Protein AF-A0A0D3KM87-F1 (afdb_monomer_lite)

Organism: Emiliania huxleyi (strain CCMP1516) (NCBI:txid280463)

Sequence (365 aa):
MIPLADWARSITLGNAALFRFWFSYLLEPFRSLPVELYDEQALAQRMAKGEAFDLTLPASYPKLYASGLSKLNAYIGSLCHGVPAEPMTKQYLFWLARGTTVVAACCGSFASLLLASLLQFLFLPYSTFVAIAYGLETVFTLYTGHALVFPLLSLAVRAALPPWLNPTLTLDARFLALFLLVDHAFCAVCLGWTPKGTPKPVPTRRVLASMAYGFLNCKTYYLVLLPACFGLELELLPWLLDASLGLSARVSGHLERYWQVHFYHIHRMGHITNVYNDAHKFHHYLHDCTPFDAHIFGGHVLGVSWYNKYAYPLELVMDTAPKELKGVVEWDGYRMEKVEEEGTVTLRFTPCATAEKALNKTPCK

pLDDT: mean 80.92, std 14.49, range [26.61, 96.81]

Secondary structure (DSSP, 8-state):
---HHHHHHHHHHHHHHHHHHHHHTTSSHHHHS-GGGT-HHHHHHHHTT---EEEEEETHHHHHHHHHHHHHHHHHHHSPP-----HHHHHHHHHHHHHHHHHHHHTT-HHHHHHHHHTHHHH-TTHHHHHHHHHHHIIIIIIHHHHHHHHHHHHHHHHHS-GGGS-EEE-SHHHHHHHHHHHHHHHHHHHH-BTTBPPPP--HHHHHHHHHHHIIIIITTHHHHHHHTTTPEEEHHHHHHHHHHTHHHHHHHHHHHHHHHHHHHHHHHHTSHHHIIIIIHHHHHSTT--STTGGGGSS--HHHHHHHHHHHHHHHHTT-S-GGGSSEEEETTEEEEEEEETTEEEEEEEE-TTHHHHTTS----

Radius of gyration: 23.5 Å; chains: 1; bounding box: 65×53×60 Å

Structure (mmCIF, N/CA/C/O backbone):
data_AF-A0A0D3KM87-F1
#
_entry.id   AF-A0A0D3KM87-F1
#
loop_
_atom_site.group_PDB
_atom_site.id
_atom_site.type_symbol
_atom_site.label_atom_id
_atom_site.label_alt_id
_atom_site.label_comp_id
_atom_site.label_asym_id
_atom_site.label_entity_id
_atom_site.label_seq_id
_atom_site.pdbx_PDB_ins_code
_atom_site.Cartn_x
_atom_site.Cartn_y
_atom_site.Cartn_z
_atom_site.occupancy
_atom_site.B_iso_or_equiv
_atom_site.auth_seq_id
_atom_site.auth_comp_id
_atom_site.auth_asym_id
_atom_site.auth_atom_id
_atom_site.pdbx_PDB_model_num
ATOM 1 N N . MET A 1 1 ? 29.430 16.215 12.181 1.00 61.78 1 MET A N 1
ATOM 2 C CA . MET A 1 1 ? 27.956 16.216 12.305 1.00 61.78 1 MET A CA 1
ATOM 3 C C . MET A 1 1 ? 27.397 16.994 11.130 1.00 61.78 1 MET A C 1
ATOM 5 O O . MET A 1 1 ? 27.905 18.075 10.867 1.00 61.78 1 MET A O 1
ATOM 9 N N . ILE A 1 2 ? 26.434 16.434 10.399 1.00 68.38 2 ILE A N 1
ATOM 10 C CA . ILE A 1 2 ? 25.748 17.145 9.310 1.00 68.38 2 ILE A CA 1
ATOM 11 C C . ILE A 1 2 ? 24.858 18.227 9.942 1.00 68.38 2 ILE A C 1
ATOM 13 O O . ILE A 1 2 ? 24.140 17.903 10.894 1.00 68.38 2 ILE A O 1
ATOM 17 N N . PRO A 1 3 ? 24.882 19.483 9.467 1.00 81.50 3 PRO A N 1
ATOM 18 C CA . PRO A 1 3 ? 23.961 20.506 9.946 1.00 81.50 3 PRO A CA 1
ATOM 19 C C . PRO A 1 3 ? 22.504 20.076 9.739 1.00 81.50 3 PRO A C 1
ATOM 21 O O . PRO A 1 3 ? 22.136 19.595 8.667 1.00 81.50 3 PRO A O 1
ATOM 24 N N . LEU A 1 4 ? 21.650 20.283 10.747 1.00 80.75 4 LEU A N 1
ATOM 25 C CA . LEU A 1 4 ? 20.231 19.902 10.685 1.00 80.75 4 LEU A CA 1
ATOM 26 C C . LEU A 1 4 ? 19.522 20.490 9.451 1.00 80.75 4 LEU A C 1
ATOM 28 O O . LEU A 1 4 ? 18.694 19.821 8.837 1.00 80.75 4 LEU A O 1
ATOM 32 N N . ALA A 1 5 ? 19.889 21.714 9.061 1.00 84.94 5 ALA A N 1
ATOM 33 C CA . ALA A 1 5 ? 19.357 22.385 7.879 1.00 84.94 5 ALA A CA 1
ATOM 34 C C . ALA A 1 5 ? 19.706 21.654 6.568 1.00 84.94 5 ALA A C 1
ATOM 36 O O . ALA A 1 5 ? 18.837 21.484 5.712 1.00 84.94 5 ALA A O 1
ATOM 37 N N . ASP A 1 6 ? 20.941 21.168 6.422 1.00 84.69 6 ASP A N 1
ATOM 38 C CA . ASP A 1 6 ? 21.386 20.450 5.221 1.00 84.69 6 ASP A CA 1
ATOM 39 C C . ASP A 1 6 ? 20.739 19.068 5.117 1.00 84.69 6 ASP A C 1
ATOM 41 O O . ASP A 1 6 ? 20.365 18.623 4.025 1.00 84.69 6 ASP A O 1
ATOM 45 N N . TRP A 1 7 ? 20.542 18.409 6.262 1.00 85.31 7 TRP A N 1
ATOM 46 C CA . TRP A 1 7 ? 19.785 17.165 6.337 1.00 85.31 7 TRP A CA 1
ATOM 47 C C . TRP A 1 7 ? 18.324 17.371 5.929 1.00 85.31 7 TRP A C 1
ATOM 49 O O . TRP A 1 7 ? 17.843 16.700 5.015 1.00 85.31 7 TRP A O 1
ATOM 59 N N . ALA A 1 8 ? 17.633 18.337 6.543 1.00 85.50 8 ALA A N 1
ATOM 60 C CA . ALA A 1 8 ? 16.232 18.621 6.242 1.00 85.50 8 ALA A CA 1
ATOM 61 C C . ALA A 1 8 ? 16.039 18.985 4.759 1.00 85.50 8 ALA A C 1
ATOM 63 O O . ALA A 1 8 ? 15.122 18.486 4.099 1.00 85.50 8 ALA A O 1
ATOM 64 N N . ARG A 1 9 ? 16.954 19.791 4.202 1.00 89.81 9 ARG A N 1
ATOM 65 C CA . ARG A 1 9 ? 16.980 20.133 2.774 1.00 89.81 9 ARG A CA 1
ATOM 66 C C . ARG A 1 9 ? 17.155 18.895 1.896 1.00 89.81 9 ARG A C 1
ATOM 68 O O . ARG A 1 9 ? 16.411 18.737 0.932 1.00 89.81 9 ARG A O 1
ATOM 75 N N . SER A 1 10 ? 18.103 18.019 2.225 1.00 90.00 10 SER A N 1
ATOM 76 C CA . SER A 1 10 ? 18.367 16.789 1.468 1.00 90.00 10 SER A CA 1
ATOM 77 C C . SER A 1 10 ? 17.146 15.870 1.446 1.00 90.00 10 SER A C 1
ATOM 79 O O . SER A 1 10 ? 16.731 15.432 0.378 1.00 90.00 10 SER A O 1
ATOM 81 N N . ILE A 1 11 ? 16.507 15.646 2.596 1.00 88.50 11 ILE A N 1
ATOM 82 C CA . ILE A 1 11 ? 15.291 14.827 2.684 1.00 88.50 11 ILE A CA 1
ATOM 83 C C . ILE A 1 11 ? 14.134 15.426 1.881 1.00 88.50 11 ILE A C 1
ATOM 85 O O . ILE A 1 11 ? 13.433 14.700 1.172 1.00 88.50 11 ILE A O 1
ATOM 89 N N . THR A 1 12 ? 13.949 16.745 1.962 1.00 90.81 12 THR A N 1
ATOM 90 C CA . THR A 1 12 ? 12.890 17.449 1.227 1.00 90.81 12 THR A CA 1
ATOM 91 C C . THR A 1 12 ? 13.093 17.313 -0.280 1.00 90.81 12 THR A C 1
ATOM 93 O O . THR A 1 12 ? 12.177 16.912 -0.995 1.00 90.81 12 THR A O 1
ATOM 96 N N . LEU A 1 13 ? 14.308 17.591 -0.766 1.00 93.56 13 LEU A N 1
ATOM 97 C CA . LEU A 1 13 ? 14.650 17.468 -2.184 1.00 93.56 13 LEU A CA 1
ATOM 98 C C . LEU A 1 13 ? 14.530 16.024 -2.676 1.00 93.56 13 LEU A C 1
ATOM 100 O O . LEU A 1 13 ? 14.029 15.783 -3.774 1.00 93.56 13 LEU A O 1
ATOM 104 N N . GLY A 1 14 ? 14.949 15.064 -1.853 1.00 93.00 14 GLY A N 1
ATOM 105 C CA . GLY A 1 14 ? 14.872 13.651 -2.177 1.00 93.00 14 GLY A CA 1
ATOM 106 C C . GLY A 1 14 ? 13.430 13.160 -2.317 1.00 93.00 14 GLY A C 1
ATOM 107 O O . GLY A 1 14 ? 13.079 12.597 -3.352 1.00 93.00 14 GLY A O 1
ATOM 108 N N . ASN A 1 15 ? 12.563 13.428 -1.333 1.00 92.56 15 ASN A N 1
ATOM 109 C CA . ASN A 1 15 ? 11.138 13.088 -1.433 1.00 92.56 15 ASN A CA 1
ATOM 110 C C . ASN A 1 15 ? 10.463 13.812 -2.608 1.00 92.56 15 ASN A C 1
ATOM 112 O O . ASN A 1 15 ? 9.716 13.184 -3.354 1.00 92.56 15 ASN A O 1
ATOM 116 N N . ALA A 1 16 ? 10.765 15.093 -2.840 1.00 94.81 16 ALA A N 1
ATOM 117 C CA . ALA A 1 16 ? 10.229 15.826 -3.988 1.00 94.81 16 ALA A CA 1
ATOM 118 C C . ALA A 1 16 ? 10.635 15.191 -5.330 1.00 94.81 16 ALA A C 1
ATOM 120 O O . ALA A 1 16 ? 9.810 15.091 -6.239 1.00 94.81 16 ALA A O 1
ATOM 121 N N . ALA A 1 17 ? 11.880 14.722 -5.460 1.00 95.12 17 ALA A N 1
ATOM 122 C CA . ALA A 1 17 ? 12.342 14.017 -6.653 1.00 95.12 17 ALA A CA 1
ATOM 123 C C . ALA A 1 17 ? 11.649 12.657 -6.835 1.00 95.12 17 ALA A C 1
ATOM 125 O O . ALA A 1 17 ? 11.271 12.326 -7.960 1.00 95.12 17 ALA A O 1
ATOM 126 N N . LEU A 1 18 ? 11.429 11.905 -5.747 1.00 93.81 18 LEU A N 1
ATOM 127 C CA . LEU A 1 18 ? 10.655 10.658 -5.775 1.00 93.81 18 LEU A CA 1
ATOM 128 C C . LEU A 1 18 ? 9.218 10.919 -6.239 1.00 93.81 18 LEU A C 1
ATOM 130 O O . LEU A 1 18 ? 8.786 10.322 -7.221 1.00 93.81 18 LEU A O 1
ATOM 134 N N . PHE A 1 19 ? 8.507 11.863 -5.614 1.00 93.50 19 PHE A N 1
ATOM 135 C CA . PHE A 1 19 ? 7.145 12.219 -6.021 1.00 93.50 19 PHE A CA 1
ATOM 136 C C . PHE A 1 19 ? 7.085 12.694 -7.468 1.00 93.50 19 PHE A C 1
ATOM 138 O O . PHE A 1 19 ? 6.232 12.238 -8.220 1.00 93.50 19 PHE A O 1
ATOM 145 N N . ARG A 1 20 ? 8.010 13.561 -7.898 1.00 93.44 20 ARG A N 1
ATOM 146 C CA . ARG A 1 20 ? 8.060 14.036 -9.286 1.00 93.44 20 ARG A CA 1
ATOM 147 C C . ARG A 1 20 ? 8.228 12.885 -10.273 1.00 93.44 20 ARG A C 1
ATOM 149 O O . ARG A 1 20 ? 7.544 12.867 -11.293 1.00 93.44 20 ARG A O 1
ATOM 156 N N . PHE A 1 21 ? 9.129 11.946 -9.984 1.00 92.19 21 PHE A N 1
ATOM 157 C CA . PHE A 1 21 ? 9.315 10.769 -10.824 1.00 92.19 21 PHE A CA 1
ATOM 158 C C . PHE A 1 21 ? 8.044 9.919 -10.847 1.00 92.19 21 PHE A C 1
ATOM 160 O O . PHE A 1 21 ? 7.529 9.628 -11.923 1.00 92.19 21 PHE A O 1
ATOM 167 N N . TRP A 1 22 ? 7.482 9.598 -9.682 1.00 89.56 22 TRP A N 1
ATOM 168 C CA . TRP A 1 22 ? 6.265 8.796 -9.588 1.00 89.56 22 TRP A CA 1
ATOM 169 C C . TRP A 1 22 ? 5.088 9.427 -10.342 1.00 89.56 22 TRP A C 1
ATOM 171 O O . TRP A 1 22 ? 4.481 8.764 -11.177 1.00 89.56 22 TRP A O 1
ATOM 181 N N . PHE A 1 23 ? 4.831 10.726 -10.155 1.00 87.94 23 PHE A N 1
ATOM 182 C CA . PHE A 1 23 ? 3.775 11.443 -10.873 1.00 87.94 23 PHE A CA 1
ATOM 183 C C . PHE A 1 23 ? 4.004 11.488 -12.387 1.00 87.94 23 PHE A C 1
ATOM 185 O O . PHE A 1 23 ? 3.039 11.396 -13.143 1.00 87.94 23 PHE A O 1
ATOM 192 N N . SER A 1 24 ? 5.258 11.581 -12.847 1.00 87.69 24 SER A N 1
ATOM 193 C CA . SER A 1 24 ? 5.558 11.570 -14.286 1.00 87.69 24 SER A CA 1
ATOM 194 C C . SER A 1 24 ? 5.216 10.241 -14.965 1.00 87.69 24 SER A C 1
ATOM 196 O O . SER A 1 24 ? 4.885 10.239 -16.145 1.00 87.69 24 SER A O 1
ATOM 198 N N . TYR A 1 25 ? 5.218 9.140 -14.208 1.00 82.56 25 TYR A N 1
ATOM 199 C CA . TYR A 1 25 ? 4.834 7.806 -14.679 1.00 82.56 25 TYR A CA 1
ATOM 200 C C . TYR A 1 25 ? 3.481 7.349 -14.128 1.00 82.56 25 TYR A C 1
ATOM 202 O O . TYR A 1 25 ? 3.127 6.186 -14.267 1.00 82.56 25 TYR A O 1
ATOM 210 N N . LEU A 1 26 ? 2.701 8.241 -13.510 1.00 79.56 26 LEU A N 1
ATOM 211 C CA . LEU A 1 26 ? 1.372 7.882 -13.026 1.00 79.56 26 LEU A CA 1
ATOM 212 C C . LEU A 1 26 ? 0.454 7.611 -14.229 1.00 79.56 26 LEU A C 1
ATOM 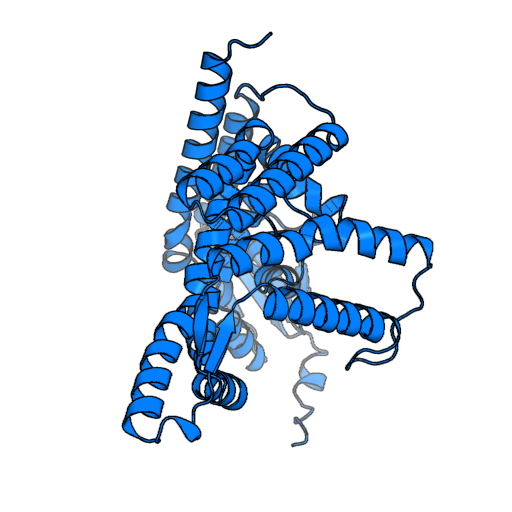214 O O . LEU A 1 26 ? -0.119 6.541 -14.361 1.00 79.56 26 LEU A O 1
ATOM 218 N N . LEU A 1 27 ? 0.357 8.554 -15.164 1.00 75.56 27 LEU A N 1
ATOM 219 C CA . LEU A 1 27 ? -0.568 8.423 -16.298 1.00 75.56 27 LEU A CA 1
ATOM 220 C C . LEU A 1 27 ? 0.082 7.894 -17.581 1.00 75.56 27 LEU A C 1
ATOM 222 O O . LEU A 1 27 ? -0.623 7.461 -18.489 1.00 75.56 27 LEU A O 1
ATOM 226 N N . GLU A 1 28 ? 1.410 7.936 -17.667 1.00 71.56 28 GLU A N 1
ATOM 227 C CA . GLU A 1 28 ? 2.161 7.554 -18.867 1.00 71.56 28 GLU A CA 1
ATOM 228 C C . GLU A 1 28 ? 1.978 6.081 -19.287 1.00 71.56 28 GLU A C 1
ATOM 230 O O . GLU A 1 28 ? 1.802 5.831 -20.485 1.00 71.56 28 GLU A O 1
ATOM 235 N N . PRO A 1 29 ? 1.928 5.104 -18.358 1.00 63.00 29 PRO A N 1
ATOM 236 C CA . PRO A 1 29 ? 1.693 3.711 -18.718 1.00 63.00 29 PRO A CA 1
ATOM 237 C C . PRO A 1 29 ? 0.362 3.508 -19.450 1.00 63.00 29 PRO A C 1
ATOM 239 O O . PRO A 1 29 ? 0.322 2.813 -20.457 1.00 63.00 29 PRO A O 1
ATOM 242 N N . PHE A 1 30 ? -0.704 4.200 -19.038 1.00 64.00 30 PHE A N 1
ATOM 243 C CA . PHE A 1 30 ? -2.029 4.102 -19.671 1.00 64.00 30 PHE A CA 1
ATOM 244 C C . PHE A 1 30 ? -2.110 4.744 -21.062 1.00 64.00 30 PHE A C 1
ATOM 246 O O . PHE A 1 30 ? -3.110 4.586 -21.757 1.00 64.00 30 PHE A O 1
ATOM 253 N N . ARG A 1 31 ? -1.086 5.501 -21.468 1.00 69.38 31 ARG A N 1
ATOM 254 C CA . ARG A 1 31 ? -1.008 6.126 -22.797 1.00 69.38 31 ARG A CA 1
ATOM 255 C C . ARG A 1 31 ? -0.156 5.334 -23.776 1.00 69.38 31 ARG A C 1
ATOM 257 O O . ARG A 1 31 ? -0.333 5.485 -24.980 1.00 69.38 31 ARG A O 1
ATOM 264 N N . SER A 1 32 ? 0.800 4.562 -23.266 1.00 74.44 32 SER A N 1
ATOM 265 C CA . SER A 1 32 ? 1.910 4.023 -24.056 1.00 74.44 32 SER A CA 1
ATOM 266 C C . SER A 1 32 ? 2.074 2.508 -23.957 1.00 74.44 32 SER A C 1
ATOM 268 O O . SER A 1 32 ? 2.712 1.925 -24.834 1.00 74.44 32 SER A O 1
ATOM 270 N N . LEU A 1 33 ? 1.504 1.863 -22.933 1.00 81.94 33 LEU A N 1
ATOM 271 C CA . LEU A 1 33 ? 1.533 0.412 -22.789 1.00 81.94 33 LEU A CA 1
ATOM 272 C C . LEU A 1 33 ? 0.276 -0.229 -23.392 1.00 81.94 33 LEU A C 1
ATOM 274 O O . LEU A 1 33 ? -0.825 0.294 -23.206 1.00 81.94 33 LEU A O 1
ATOM 278 N N . PRO A 1 34 ? 0.412 -1.392 -24.053 1.00 88.06 34 PRO A N 1
ATOM 279 C CA . PRO A 1 34 ? -0.711 -2.284 -24.315 1.00 88.06 34 PRO A CA 1
ATOM 280 C C . PRO A 1 34 ? -1.494 -2.584 -23.032 1.00 88.06 34 PRO A C 1
ATOM 282 O O . PRO A 1 34 ? -0.897 -2.748 -21.964 1.00 88.06 34 PRO A O 1
ATOM 285 N N . VAL A 1 35 ? -2.822 -2.674 -23.140 1.00 86.69 35 VAL A N 1
ATOM 286 C CA . VAL A 1 35 ? -3.710 -2.878 -21.982 1.00 86.69 35 VAL A CA 1
ATOM 287 C C . VAL A 1 35 ? -3.396 -4.167 -21.236 1.00 86.69 35 VAL A C 1
ATOM 289 O O . VAL A 1 35 ? -3.457 -4.210 -20.014 1.00 86.69 35 VAL A O 1
ATOM 292 N N . GLU A 1 36 ? -2.942 -5.185 -21.954 1.00 88.12 36 GLU A N 1
ATOM 293 C CA . GLU A 1 36 ? -2.522 -6.472 -21.418 1.00 88.12 36 GLU A CA 1
ATOM 294 C C . GLU A 1 36 ? -1.281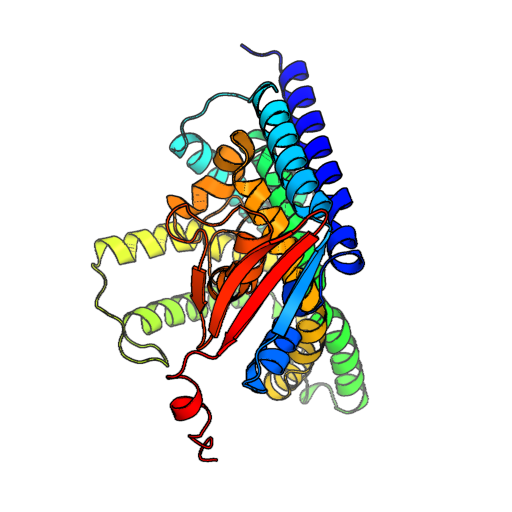 -6.380 -20.510 1.00 88.12 36 GLU A C 1
ATOM 296 O O . GLU A 1 36 ? -1.031 -7.291 -19.729 1.00 88.12 36 GLU A O 1
ATOM 301 N N . LEU A 1 37 ? -0.496 -5.296 -20.565 1.00 82.75 37 LEU A N 1
ATOM 302 C CA . LEU A 1 37 ? 0.644 -5.106 -19.657 1.00 82.75 37 LEU A CA 1
ATOM 303 C C . LEU A 1 37 ? 0.261 -4.467 -18.315 1.00 82.75 37 LEU A C 1
ATOM 305 O O . LEU A 1 37 ? 1.088 -4.471 -17.402 1.00 82.75 37 LEU A O 1
ATOM 309 N N . TYR A 1 38 ? -0.948 -3.912 -18.179 1.00 79.00 38 TYR A N 1
ATOM 310 C CA . TYR A 1 38 ? -1.403 -3.298 -16.926 1.00 79.00 38 TYR A CA 1
ATOM 311 C C . TYR A 1 38 ? -2.754 -3.814 -16.411 1.00 79.00 38 TYR A C 1
ATOM 313 O O . TYR A 1 38 ? -3.022 -3.651 -15.228 1.00 79.00 38 TYR A O 1
ATOM 321 N N . ASP A 1 39 ? -3.578 -4.463 -17.237 1.00 80.88 39 ASP A N 1
ATOM 322 C CA . ASP A 1 39 ? -4.833 -5.112 -16.840 1.00 80.88 39 ASP A CA 1
ATOM 323 C C . ASP A 1 39 ? -4.687 -6.641 -16.925 1.00 80.88 39 ASP A C 1
ATOM 325 O O . ASP A 1 39 ? -4.661 -7.236 -18.007 1.00 80.88 39 ASP A O 1
ATOM 329 N N . GLU A 1 40 ? -4.628 -7.287 -15.755 1.00 78.69 40 GLU A N 1
ATOM 330 C CA . GLU A 1 40 ? -4.553 -8.748 -15.626 1.00 78.69 40 GLU A CA 1
ATOM 331 C C . GLU A 1 40 ? -5.689 -9.454 -16.373 1.00 78.69 40 GLU A C 1
ATOM 333 O O . GLU A 1 40 ? -5.468 -10.482 -17.013 1.00 78.69 40 GLU A O 1
ATOM 338 N N . GLN A 1 41 ? -6.911 -8.917 -16.313 1.00 82.12 41 GLN A N 1
ATOM 339 C CA . GLN A 1 41 ? -8.056 -9.559 -16.950 1.00 82.12 41 GLN A CA 1
ATOM 340 C C . GLN A 1 41 ? -7.949 -9.481 -18.468 1.00 82.12 41 GLN A C 1
ATOM 342 O O . GLN A 1 41 ? -8.314 -10.443 -19.142 1.00 82.12 41 GLN A O 1
ATOM 347 N N . ALA A 1 42 ? -7.425 -8.378 -19.006 1.00 87.69 42 ALA A N 1
ATOM 348 C CA . ALA A 1 42 ? -7.189 -8.245 -20.439 1.00 87.69 42 ALA A CA 1
ATOM 349 C C . ALA A 1 42 ? -6.141 -9.259 -20.924 1.00 87.69 42 ALA A C 1
ATOM 351 O O . ALA A 1 42 ? -6.380 -9.962 -21.910 1.00 87.69 42 ALA A O 1
ATOM 352 N N . LEU A 1 43 ? -5.030 -9.408 -20.192 1.00 86.75 43 LEU A N 1
ATOM 353 C CA . LEU A 1 43 ? -4.005 -10.408 -20.502 1.00 86.75 43 LEU A CA 1
ATOM 354 C C . LEU A 1 43 ? -4.560 -11.834 -20.410 1.00 86.75 43 LEU A C 1
ATOM 356 O O . LEU A 1 43 ? -4.407 -12.614 -21.348 1.00 86.75 43 LEU A O 1
ATOM 360 N N . ALA A 1 44 ? -5.268 -12.159 -19.327 1.00 85.81 44 ALA A N 1
ATOM 361 C CA . ALA A 1 44 ? -5.874 -13.473 -19.135 1.00 85.81 44 ALA A CA 1
ATOM 362 C C . ALA A 1 44 ? -6.898 -13.799 -20.234 1.00 85.81 44 ALA A C 1
ATOM 364 O O . ALA A 1 44 ? -6.902 -14.907 -20.766 1.00 85.81 44 ALA A O 1
ATOM 365 N N . GLN A 1 45 ? -7.734 -12.835 -20.636 1.00 90.06 45 GLN A N 1
ATOM 366 C CA . GLN A 1 45 ? -8.674 -13.002 -21.749 1.00 90.06 45 GLN A CA 1
ATOM 367 C C . GLN A 1 45 ? -7.960 -13.195 -23.089 1.00 90.06 45 GLN A C 1
ATOM 369 O O . GLN A 1 45 ? -8.430 -13.971 -23.923 1.00 90.06 45 GLN A O 1
ATOM 374 N N . ARG A 1 46 ? -6.833 -12.507 -23.312 1.00 91.56 46 ARG A N 1
ATOM 375 C CA . ARG A 1 46 ? -6.015 -12.684 -24.516 1.00 91.56 46 ARG A CA 1
ATOM 376 C C . ARG A 1 46 ? -5.394 -14.079 -24.560 1.00 91.56 46 ARG A C 1
ATOM 378 O O . ARG A 1 46 ? -5.495 -14.744 -25.587 1.00 91.56 46 ARG A O 1
ATOM 385 N N . MET A 1 47 ? -4.827 -14.538 -23.448 1.00 89.06 47 MET A N 1
ATOM 386 C CA . MET A 1 47 ? -4.218 -15.866 -23.313 1.00 89.06 47 MET A CA 1
ATOM 387 C C . MET A 1 47 ? -5.244 -17.003 -23.358 1.00 89.06 47 MET A C 1
ATOM 389 O O . MET A 1 47 ? -4.971 -18.067 -23.902 1.00 89.06 47 MET A O 1
ATOM 393 N N . ALA A 1 48 ? -6.460 -16.789 -22.854 1.00 88.94 48 ALA A N 1
ATOM 394 C CA . ALA A 1 48 ? -7.524 -17.792 -22.899 1.00 88.94 48 ALA A CA 1
ATOM 395 C C . ALA A 1 48 ? -7.943 -18.171 -24.332 1.00 88.94 48 ALA A C 1
ATOM 397 O O . ALA A 1 48 ? -8.530 -19.232 -24.534 1.00 88.94 48 ALA A O 1
ATOM 398 N N . LYS A 1 49 ? -7.627 -17.336 -25.334 1.00 91.06 49 LYS A N 1
ATOM 399 C CA . LYS A 1 49 ? -7.848 -17.665 -26.750 1.00 91.06 49 LYS A CA 1
ATOM 400 C C . LYS A 1 49 ? -6.921 -18.773 -27.254 1.00 91.06 49 LYS A C 1
ATOM 402 O O . LYS A 1 49 ? -7.217 -19.361 -28.285 1.00 91.06 49 LYS A O 1
ATOM 407 N N . GLY A 1 50 ? -5.816 -19.057 -26.558 1.00 89.38 50 GLY A N 1
ATOM 408 C CA . GLY A 1 50 ? -4.859 -20.090 -26.963 1.00 89.38 50 GLY A CA 1
ATOM 409 C C . GLY A 1 50 ? -4.082 -19.751 -28.239 1.00 89.38 50 GLY A C 1
ATOM 410 O O . GLY A 1 50 ? -3.474 -20.630 -28.837 1.00 89.38 50 GLY A O 1
ATOM 411 N N . GLU A 1 51 ? -4.100 -18.489 -28.670 1.00 92.88 51 GLU A N 1
ATOM 412 C CA . GLU A 1 51 ? -3.431 -18.015 -29.883 1.00 92.88 51 GLU A CA 1
ATOM 413 C C . GLU A 1 51 ? -2.111 -17.322 -29.539 1.00 92.88 51 GLU A C 1
ATOM 415 O O . GLU A 1 51 ? -1.947 -16.790 -28.437 1.00 92.88 51 GLU A O 1
ATOM 420 N N . ALA A 1 52 ? -1.182 -17.294 -30.497 1.00 94.06 52 ALA A N 1
ATOM 421 C CA . ALA A 1 52 ? -0.001 -16.447 -30.403 1.00 94.06 52 ALA A CA 1
ATOM 422 C C . ALA A 1 52 ? -0.377 -14.966 -30.565 1.00 94.06 52 ALA A C 1
ATOM 424 O O . ALA A 1 52 ? -1.303 -14.617 -31.305 1.00 94.06 52 ALA A O 1
ATOM 425 N N . PHE A 1 53 ? 0.327 -14.082 -29.864 1.00 95.50 53 PHE A N 1
ATOM 426 C CA . PHE A 1 53 ? 0.107 -12.642 -29.963 1.00 95.50 53 PHE A CA 1
ATOM 427 C C . PHE A 1 53 ? 1.350 -11.845 -29.583 1.00 95.50 53 PHE A C 1
ATOM 429 O O . PHE A 1 53 ? 2.171 -12.299 -28.792 1.00 95.50 53 PHE A O 1
ATOM 436 N N . ASP A 1 54 ? 1.446 -10.638 -30.128 1.00 94.56 54 ASP A N 1
ATOM 437 C CA . ASP A 1 54 ? 2.564 -9.726 -29.915 1.00 94.56 54 ASP A CA 1
ATOM 438 C C . ASP A 1 54 ? 2.055 -8.475 -29.181 1.00 94.56 54 ASP A C 1
ATOM 440 O O . ASP A 1 54 ? 1.032 -7.896 -29.554 1.00 94.56 54 ASP A O 1
ATOM 444 N N . LEU A 1 55 ? 2.764 -8.064 -28.128 1.00 92.75 55 LEU A N 1
ATOM 445 C CA . LEU A 1 55 ? 2.559 -6.787 -27.443 1.00 92.75 55 LEU A CA 1
ATOM 446 C C . LEU A 1 55 ? 3.724 -5.860 -27.787 1.00 92.75 55 LEU A C 1
ATOM 448 O O . LEU A 1 55 ? 4.841 -6.058 -27.309 1.00 92.75 55 LEU A O 1
ATOM 452 N N . THR A 1 56 ? 3.474 -4.856 -28.623 1.00 90.75 56 THR A N 1
ATOM 453 C CA . THR A 1 56 ? 4.514 -3.950 -29.130 1.00 90.75 56 THR A CA 1
ATOM 454 C C . THR A 1 56 ? 4.434 -2.583 -28.467 1.00 90.75 56 THR A C 1
ATOM 456 O O . THR A 1 56 ? 3.355 -2.018 -28.298 1.00 90.75 56 THR A O 1
ATOM 459 N N . LEU A 1 57 ? 5.595 -2.027 -28.133 1.00 89.50 57 LEU A N 1
ATOM 460 C CA . LEU A 1 57 ? 5.743 -0.681 -27.597 1.00 89.50 57 LEU A CA 1
ATOM 461 C C . LEU A 1 57 ? 6.996 0.002 -28.172 1.00 89.50 57 LEU A C 1
ATOM 463 O O . LEU A 1 57 ? 7.928 -0.679 -28.613 1.00 89.50 57 LEU A O 1
ATOM 467 N N . PRO A 1 58 ? 7.069 1.345 -28.164 1.00 88.94 58 PRO A N 1
ATOM 468 C CA . PRO A 1 58 ? 8.271 2.055 -28.587 1.00 88.94 58 PRO A CA 1
ATOM 469 C C . PRO A 1 58 ? 9.476 1.673 -27.720 1.00 88.94 58 PRO A C 1
ATOM 471 O O . PRO A 1 58 ? 9.414 1.756 -26.493 1.00 88.94 58 PRO A O 1
ATOM 474 N N . ALA A 1 59 ? 10.612 1.342 -28.340 1.00 86.50 59 ALA A N 1
ATOM 475 C CA . ALA A 1 59 ? 11.841 0.987 -27.620 1.00 86.50 59 ALA A CA 1
ATOM 476 C C . ALA A 1 59 ? 12.381 2.133 -26.747 1.00 86.50 59 ALA A C 1
ATOM 478 O O . ALA A 1 59 ? 13.165 1.913 -25.821 1.00 86.50 59 ALA A O 1
ATOM 479 N N . SER A 1 60 ? 11.971 3.369 -27.039 1.00 86.50 60 SER A N 1
ATOM 480 C CA . SER A 1 60 ? 12.287 4.544 -26.233 1.00 86.50 60 SER A CA 1
ATOM 481 C C . SER A 1 60 ? 11.676 4.471 -24.833 1.00 86.50 60 SER A C 1
ATOM 483 O O . SER A 1 60 ? 12.322 4.920 -23.893 1.00 86.50 60 SER A O 1
ATOM 485 N N . TYR A 1 61 ? 10.493 3.877 -24.661 1.00 85.19 61 TYR A N 1
ATOM 486 C CA . TYR A 1 61 ? 9.792 3.848 -23.377 1.00 85.19 61 TYR A CA 1
ATOM 487 C C . TYR A 1 61 ? 10.572 3.114 -22.266 1.00 85.19 61 TYR A C 1
ATOM 489 O O . TYR A 1 61 ? 10.933 3.764 -21.276 1.00 85.19 61 TYR A O 1
ATOM 497 N N . PRO A 1 62 ? 10.932 1.818 -22.407 1.00 82.94 62 PRO A N 1
ATOM 498 C CA . PRO A 1 62 ? 11.681 1.108 -21.368 1.00 82.94 62 PRO A CA 1
ATOM 499 C C . PRO A 1 62 ? 13.065 1.733 -21.135 1.00 82.94 62 PRO A C 1
ATOM 501 O O . PRO A 1 62 ? 13.506 1.858 -19.990 1.00 82.94 62 PRO A O 1
ATOM 504 N N . LYS A 1 63 ? 13.720 2.229 -22.197 1.00 84.38 63 LYS A N 1
ATOM 505 C CA . LYS A 1 63 ? 15.017 2.925 -22.110 1.00 84.38 63 LYS A CA 1
ATOM 506 C C . LYS A 1 63 ? 14.926 4.223 -21.303 1.00 84.38 63 LYS A C 1
ATOM 508 O O . LYS A 1 63 ? 15.780 4.473 -20.449 1.00 84.38 63 LYS A O 1
ATOM 513 N N . LEU A 1 64 ? 13.905 5.046 -21.549 1.00 86.94 64 LEU A N 1
ATOM 514 C CA . LEU A 1 64 ? 13.676 6.301 -20.829 1.00 86.94 64 LEU A CA 1
ATOM 515 C C . LEU A 1 64 ? 13.356 6.044 -19.359 1.00 86.94 64 LEU A C 1
ATOM 517 O O . LEU A 1 64 ? 13.940 6.702 -18.495 1.00 86.94 64 LEU A O 1
ATOM 521 N N . TYR A 1 65 ? 12.512 5.052 -19.071 1.00 88.19 65 TYR A N 1
ATOM 522 C CA . TYR A 1 65 ? 12.191 4.672 -17.700 1.00 88.19 65 TYR A CA 1
ATOM 523 C C . TYR A 1 65 ? 13.428 4.191 -16.936 1.00 88.19 65 TYR A C 1
ATOM 525 O O . TYR A 1 65 ? 13.729 4.711 -15.860 1.00 88.19 65 TYR A O 1
ATOM 533 N N . ALA A 1 66 ? 14.189 3.246 -17.499 1.00 87.38 66 ALA A N 1
ATOM 534 C CA . ALA A 1 66 ? 15.393 2.708 -16.868 1.00 87.38 66 ALA A CA 1
ATOM 535 C C . ALA A 1 66 ? 16.462 3.793 -16.653 1.00 87.38 66 ALA A C 1
ATOM 537 O O . ALA A 1 66 ? 17.036 3.902 -15.565 1.00 87.38 66 ALA A O 1
ATOM 538 N N . SER A 1 67 ? 16.687 4.651 -17.656 1.00 90.31 67 SER A N 1
ATOM 539 C CA . SER A 1 67 ? 17.593 5.799 -17.540 1.00 90.31 67 SER A CA 1
ATOM 540 C C . SER A 1 67 ? 17.125 6.780 -16.464 1.00 90.31 67 SER A C 1
ATOM 542 O O . SER A 1 67 ? 17.927 7.235 -15.647 1.00 90.31 67 SER A O 1
ATOM 544 N N . GLY A 1 68 ? 15.826 7.084 -16.427 1.00 92.38 68 GLY A N 1
ATOM 545 C CA . GLY A 1 68 ? 15.218 7.955 -15.430 1.00 92.38 68 GLY A CA 1
ATOM 546 C C . GLY A 1 68 ? 15.377 7.408 -14.013 1.00 92.38 68 GLY A C 1
ATOM 547 O O . GLY A 1 68 ? 15.820 8.139 -13.129 1.00 92.38 68 GLY A O 1
ATOM 548 N N . LEU A 1 69 ? 15.103 6.118 -13.807 1.00 91.75 69 LEU A N 1
ATOM 549 C CA . LEU A 1 69 ? 15.259 5.456 -12.513 1.00 91.75 69 LEU A CA 1
ATOM 550 C C . LEU A 1 69 ? 16.729 5.428 -12.071 1.00 91.75 69 LEU A C 1
ATOM 552 O O . LEU A 1 69 ? 17.027 5.696 -10.909 1.00 91.75 69 LEU A O 1
ATOM 556 N N . SER A 1 70 ? 17.664 5.180 -12.995 1.00 93.00 70 SER A N 1
ATOM 557 C CA . SER A 1 70 ? 19.103 5.236 -12.710 1.00 93.00 70 SER A CA 1
ATOM 558 C C . SER A 1 70 ? 19.556 6.643 -12.313 1.00 93.00 70 SER A C 1
ATOM 560 O O . SER A 1 70 ? 20.321 6.794 -11.360 1.00 93.00 70 SER A O 1
ATOM 562 N N . LYS A 1 71 ? 19.086 7.681 -13.018 1.00 95.31 71 LYS A N 1
ATOM 563 C CA . LYS A 1 71 ? 19.374 9.088 -12.688 1.00 95.31 71 LYS A CA 1
ATOM 564 C C . LYS A 1 71 ? 18.795 9.467 -11.332 1.00 95.31 71 LYS A C 1
ATOM 566 O O . LYS A 1 71 ? 19.477 10.116 -10.546 1.00 95.31 71 LYS A O 1
ATOM 571 N N . LEU A 1 72 ? 17.570 9.032 -11.044 1.00 95.31 72 LEU A N 1
ATOM 572 C CA . LEU A 1 72 ? 16.937 9.238 -9.749 1.00 95.31 72 LEU A CA 1
ATOM 573 C C . LEU A 1 72 ? 17.730 8.545 -8.639 1.00 95.31 72 LEU A C 1
ATOM 575 O O . LEU A 1 72 ? 18.015 9.174 -7.629 1.00 95.31 72 LEU A O 1
ATOM 579 N N . ASN A 1 73 ? 18.154 7.295 -8.837 1.00 94.50 73 ASN A N 1
ATOM 580 C CA . ASN A 1 73 ? 18.967 6.577 -7.858 1.00 94.50 73 ASN A CA 1
ATOM 581 C C . ASN A 1 73 ? 20.307 7.278 -7.594 1.00 94.50 73 ASN A C 1
ATOM 583 O O . ASN A 1 73 ? 20.692 7.440 -6.440 1.00 94.50 73 ASN A O 1
ATOM 587 N N . ALA A 1 74 ? 20.989 7.744 -8.644 1.00 94.50 74 ALA A N 1
ATOM 588 C CA . ALA A 1 74 ? 22.224 8.513 -8.507 1.00 94.50 74 ALA A CA 1
ATOM 589 C C . ALA A 1 74 ? 21.994 9.842 -7.768 1.00 94.50 74 ALA A C 1
ATOM 591 O O . ALA A 1 74 ? 22.758 10.186 -6.870 1.00 94.50 74 ALA A O 1
ATOM 592 N N . TYR A 1 75 ? 20.914 10.559 -8.096 1.00 94.94 75 TYR A N 1
ATOM 593 C CA . TYR A 1 75 ? 20.543 11.802 -7.421 1.00 94.94 75 TYR A CA 1
ATOM 594 C C . TYR A 1 75 ? 20.256 11.570 -5.936 1.00 94.94 75 TYR A C 1
ATOM 596 O O . TYR A 1 75 ? 20.891 12.193 -5.090 1.00 94.94 75 TYR A O 1
ATOM 604 N N . ILE A 1 76 ? 19.372 10.623 -5.610 1.00 92.62 76 ILE A N 1
ATOM 605 C CA . ILE A 1 76 ? 19.052 10.262 -4.225 1.00 92.62 76 ILE A CA 1
ATOM 606 C C . ILE A 1 76 ? 20.296 9.767 -3.487 1.00 92.62 76 ILE A C 1
ATOM 608 O O . ILE A 1 76 ? 20.462 10.109 -2.328 1.00 92.62 76 ILE A O 1
ATOM 612 N N . GLY A 1 77 ? 21.179 9.007 -4.140 1.00 89.75 77 GLY A N 1
ATOM 613 C CA . GLY A 1 77 ? 22.451 8.549 -3.574 1.00 89.75 77 GLY A CA 1
ATOM 614 C C . GLY A 1 77 ? 23.465 9.663 -3.300 1.00 89.75 77 GLY A C 1
ATOM 615 O O . GLY A 1 77 ? 24.330 9.489 -2.447 1.00 89.75 77 GLY A O 1
ATOM 616 N N . SER A 1 78 ? 23.359 10.796 -4.002 1.00 90.94 78 SER A N 1
ATOM 617 C CA . SER A 1 78 ? 24.225 11.969 -3.813 1.00 90.94 78 SER A CA 1
ATOM 618 C C . SER A 1 78 ? 23.772 12.900 -2.686 1.00 90.94 78 SER A C 1
ATOM 620 O O . SER A 1 78 ? 24.547 13.746 -2.240 1.00 90.94 78 SER A O 1
ATOM 622 N N . LEU A 1 79 ? 22.518 12.778 -2.242 1.00 89.69 79 LEU A N 1
ATOM 623 C CA . LEU A 1 79 ? 21.974 13.607 -1.174 1.00 89.69 79 LEU A CA 1
ATOM 624 C C . LEU A 1 79 ? 22.547 13.187 0.178 1.00 89.69 79 LEU A C 1
ATOM 626 O O . LEU A 1 79 ? 22.973 12.052 0.387 1.00 89.69 79 LEU A O 1
ATOM 630 N N . CYS A 1 80 ? 22.548 14.115 1.131 1.00 74.12 80 CYS A N 1
ATOM 631 C CA . CYS A 1 80 ? 22.971 13.778 2.474 1.00 74.12 80 CYS A CA 1
ATOM 632 C C . CYS A 1 80 ? 21.944 12.841 3.115 1.00 74.12 80 CYS A C 1
ATOM 634 O O . CYS A 1 80 ? 20.787 13.213 3.327 1.00 74.12 80 CYS A O 1
ATOM 636 N N . HIS A 1 81 ? 22.376 11.637 3.471 1.00 69.31 81 HIS A N 1
ATOM 637 C CA . HIS A 1 81 ? 21.580 10.746 4.301 1.00 69.31 81 HIS A CA 1
ATOM 638 C C . HIS A 1 81 ? 21.758 11.144 5.757 1.00 69.31 81 HIS A C 1
ATOM 640 O O . HIS A 1 81 ? 22.828 11.601 6.153 1.00 69.31 81 HIS A O 1
ATOM 646 N N . GLY A 1 82 ? 20.669 11.069 6.524 1.00 61.94 82 GLY A N 1
ATOM 647 C CA . GLY A 1 82 ? 20.661 11.447 7.934 1.00 61.94 82 GLY A CA 1
ATOM 648 C C . GLY A 1 82 ? 21.600 10.624 8.792 1.00 61.94 82 GLY A C 1
ATOM 649 O O . GLY A 1 82 ? 22.479 9.924 8.300 1.00 61.94 82 GLY A O 1
ATOM 650 N N . VAL A 1 83 ? 21.395 10.711 10.104 1.00 56.62 83 VAL A N 1
ATOM 651 C CA . VAL A 1 83 ? 22.202 9.976 11.078 1.00 56.62 83 VAL A CA 1
ATOM 652 C C . VAL A 1 83 ? 22.259 8.498 10.665 1.00 56.62 83 VAL A C 1
ATOM 654 O O . VAL A 1 83 ? 21.206 7.854 10.608 1.00 56.62 83 VAL A O 1
ATOM 657 N N . PRO A 1 84 ? 23.447 7.955 10.338 1.00 61.88 84 PRO A N 1
ATOM 658 C CA . PRO A 1 84 ? 23.597 6.545 10.032 1.00 61.88 84 PRO A CA 1
ATOM 659 C C . PRO A 1 84 ? 23.334 5.765 11.319 1.00 61.88 84 PRO A C 1
ATOM 661 O O . PRO A 1 84 ? 24.216 5.565 12.145 1.00 61.88 84 PRO A O 1
ATOM 664 N N . ALA A 1 85 ? 22.079 5.388 11.522 1.00 69.75 85 ALA A N 1
ATOM 665 C CA . ALA A 1 85 ? 21.678 4.461 12.559 1.00 69.75 85 ALA A CA 1
ATOM 666 C C . ALA A 1 85 ? 21.678 3.053 11.968 1.00 69.75 85 ALA A C 1
ATOM 668 O O . ALA A 1 85 ? 21.207 2.838 10.844 1.00 69.75 85 ALA A O 1
ATOM 669 N N . GLU A 1 86 ? 22.188 2.091 12.735 1.00 75.81 86 GLU A N 1
ATOM 670 C CA . GLU A 1 86 ? 22.055 0.683 12.382 1.00 75.81 86 GLU A CA 1
ATOM 671 C C . GLU A 1 86 ? 20.569 0.322 12.193 1.00 75.81 86 GLU A C 1
ATOM 673 O O . GLU A 1 86 ? 19.709 0.884 12.883 1.00 75.81 86 GLU A O 1
ATOM 678 N N . PRO A 1 87 ? 20.233 -0.622 11.290 1.00 74.19 87 PRO A N 1
ATOM 679 C CA . PRO A 1 87 ? 18.845 -1.004 11.022 1.00 74.19 87 PRO A CA 1
ATOM 680 C C . PRO A 1 87 ? 18.044 -1.346 12.286 1.00 74.19 87 PRO A C 1
ATOM 682 O O . PRO A 1 87 ? 16.882 -0.969 12.403 1.00 74.19 87 PRO A O 1
ATOM 685 N N . MET A 1 88 ? 18.685 -1.995 13.263 1.00 77.19 88 MET A N 1
ATOM 686 C CA . MET A 1 88 ? 18.071 -2.344 14.546 1.00 77.19 88 MET A CA 1
ATOM 687 C C . MET A 1 88 ? 17.688 -1.102 15.362 1.00 77.19 88 MET A C 1
ATOM 689 O O . MET A 1 88 ? 16.597 -1.026 15.919 1.00 77.19 88 MET A O 1
ATOM 693 N N . THR A 1 89 ? 18.557 -0.092 15.405 1.00 83.00 89 THR A N 1
ATOM 694 C CA . THR A 1 89 ? 18.287 1.171 16.101 1.00 83.00 89 THR A CA 1
ATOM 695 C C . THR A 1 89 ? 17.130 1.915 15.447 1.00 83.00 89 THR A C 1
ATOM 697 O O . THR A 1 89 ? 16.221 2.369 16.142 1.00 83.00 89 THR A O 1
ATOM 700 N N . LYS A 1 90 ? 17.110 1.981 14.108 1.00 79.19 90 LYS A N 1
ATOM 701 C CA . LYS A 1 90 ? 15.975 2.544 13.362 1.00 79.19 90 LYS A CA 1
ATOM 702 C C . LYS A 1 90 ? 14.671 1.811 13.687 1.00 79.19 90 LYS A C 1
ATOM 704 O O . LYS A 1 90 ? 13.651 2.462 13.883 1.00 79.19 90 LYS A O 1
ATOM 709 N N . GLN A 1 91 ? 14.719 0.484 13.820 1.00 77.31 91 GLN A N 1
ATOM 710 C CA . GLN A 1 91 ? 13.566 -0.337 14.195 1.00 77.31 91 GLN A CA 1
ATOM 711 C C . GLN A 1 91 ? 13.026 0.002 15.593 1.00 77.31 91 GLN A C 1
ATOM 713 O O . GLN A 1 91 ? 11.820 0.171 15.757 1.00 77.31 91 GLN A O 1
ATOM 718 N N . TYR A 1 92 ? 13.892 0.132 16.602 1.00 82.88 92 TYR A N 1
ATOM 719 C CA . TYR A 1 92 ? 13.456 0.489 17.957 1.00 82.88 92 TYR A CA 1
ATOM 720 C C . TYR A 1 92 ? 12.860 1.897 18.021 1.00 82.88 92 TYR A C 1
ATOM 722 O O . TYR A 1 92 ? 11.817 2.094 18.644 1.00 82.88 92 TYR A O 1
ATOM 730 N N . LEU A 1 93 ? 13.485 2.865 17.344 1.00 84.94 93 LEU A N 1
ATOM 731 C CA . LEU A 1 93 ? 12.967 4.233 17.248 1.00 84.94 93 LEU A CA 1
ATOM 732 C C . LEU A 1 93 ? 11.614 4.265 16.532 1.00 84.94 93 LEU A C 1
ATOM 734 O O . LEU A 1 93 ? 10.701 4.972 16.957 1.00 84.94 93 LEU A O 1
ATOM 738 N N . PHE A 1 94 ? 11.459 3.444 15.496 1.00 80.00 94 PHE A N 1
ATOM 739 C CA . PHE A 1 94 ? 10.191 3.258 14.808 1.00 80.00 94 PHE A CA 1
ATOM 740 C C . PHE A 1 94 ? 9.105 2.682 15.731 1.00 80.00 94 PHE A C 1
ATOM 742 O O . PHE A 1 94 ? 8.002 3.227 15.790 1.00 80.00 94 PHE A O 1
ATOM 749 N N . TRP A 1 95 ? 9.399 1.633 16.504 1.00 81.69 95 TRP A N 1
ATOM 750 C CA . TRP A 1 95 ? 8.437 1.087 17.468 1.00 81.69 95 TRP A CA 1
ATOM 751 C C . TRP A 1 95 ? 8.077 2.074 18.574 1.00 81.69 95 TRP A C 1
ATOM 753 O O . TRP A 1 95 ? 6.918 2.124 18.982 1.00 81.69 95 TRP A O 1
ATOM 763 N N . LEU A 1 96 ? 9.031 2.887 19.028 1.00 87.00 96 LEU A N 1
ATOM 764 C CA . LEU A 1 96 ? 8.769 3.945 19.998 1.00 87.00 96 LEU A CA 1
ATOM 765 C C . LEU A 1 96 ? 7.823 5.010 19.427 1.00 87.00 96 LEU A C 1
ATOM 767 O O . LEU A 1 96 ? 6.846 5.376 20.085 1.00 87.00 96 LEU A O 1
ATOM 771 N N . ALA A 1 97 ? 8.072 5.471 18.196 1.00 86.06 97 ALA A N 1
ATOM 772 C CA . ALA A 1 97 ? 7.177 6.398 17.507 1.00 86.06 97 ALA A CA 1
ATOM 773 C C . ALA A 1 97 ? 5.769 5.791 17.375 1.00 86.06 97 ALA A C 1
ATOM 775 O O . ALA A 1 97 ? 4.790 6.427 17.750 1.00 86.06 97 ALA A O 1
ATOM 776 N N . ARG A 1 98 ? 5.675 4.519 16.973 1.00 82.88 98 ARG A N 1
ATOM 777 C CA . ARG A 1 98 ? 4.412 3.778 16.832 1.00 82.88 98 ARG A CA 1
ATOM 778 C C . ARG A 1 98 ? 3.654 3.615 18.147 1.00 82.88 98 ARG A C 1
ATOM 780 O O . ARG A 1 98 ? 2.450 3.850 18.185 1.00 82.88 98 ARG A O 1
ATOM 787 N N . GLY A 1 99 ? 4.337 3.254 19.231 1.00 87.38 99 GLY A N 1
ATOM 788 C CA . GLY A 1 99 ? 3.742 3.213 20.568 1.00 87.38 99 GLY A CA 1
ATOM 789 C C . GLY A 1 99 ? 3.227 4.587 21.003 1.00 87.38 99 GLY A C 1
ATOM 790 O O . GLY A 1 99 ? 2.128 4.692 21.538 1.00 87.38 99 GLY A O 1
ATOM 791 N N . THR A 1 100 ? 3.966 5.651 20.679 1.00 89.94 100 THR A N 1
ATOM 792 C CA . THR A 1 100 ? 3.524 7.036 20.911 1.00 89.94 100 THR A CA 1
ATOM 793 C C . THR A 1 100 ? 2.265 7.370 20.102 1.00 89.94 100 THR A C 1
ATOM 795 O O . THR A 1 100 ? 1.352 7.996 20.633 1.00 89.94 100 THR A O 1
ATOM 798 N N . THR A 1 101 ? 2.161 6.906 18.851 1.00 90.06 101 THR A N 1
ATOM 799 C CA . THR A 1 101 ? 0.955 7.047 18.016 1.00 90.06 101 THR A CA 1
ATOM 800 C C . THR A 1 101 ? -0.248 6.322 18.625 1.00 90.06 101 THR A C 1
ATOM 802 O O . THR A 1 101 ? -1.331 6.898 18.679 1.00 90.06 101 THR A O 1
ATOM 805 N N . VAL A 1 102 ? -0.066 5.097 19.136 1.00 89.81 102 VAL A N 1
ATOM 806 C CA . VAL A 1 102 ? -1.120 4.338 19.842 1.00 89.81 102 VAL A CA 1
ATOM 807 C C . VAL A 1 102 ? -1.608 5.104 21.071 1.00 89.81 102 VAL A C 1
ATOM 809 O O . VAL A 1 102 ? -2.808 5.301 21.239 1.00 89.81 102 VAL A O 1
ATOM 812 N N . VAL A 1 103 ? -0.688 5.583 21.914 1.00 91.75 103 VAL A N 1
ATOM 813 C CA . VAL A 1 103 ? -1.044 6.378 23.100 1.00 91.75 103 VAL A CA 1
ATOM 814 C C . VAL A 1 103 ? -1.808 7.639 22.691 1.00 91.75 103 VAL A C 1
ATOM 816 O O . VAL A 1 103 ? -2.859 7.925 23.258 1.00 91.75 103 VAL A O 1
ATOM 819 N N . ALA A 1 104 ? -1.330 8.356 21.671 1.00 92.38 104 ALA A N 1
ATOM 820 C CA . ALA A 1 104 ? -1.992 9.554 21.169 1.00 92.38 104 ALA A CA 1
ATOM 821 C C . ALA A 1 104 ? -3.407 9.272 20.627 1.00 92.38 104 ALA A C 1
ATOM 823 O O . ALA A 1 104 ? -4.312 10.066 20.886 1.00 92.38 104 ALA A O 1
ATOM 824 N N . ALA A 1 105 ? -3.614 8.140 19.940 1.00 91.44 105 ALA A N 1
ATOM 825 C CA . ALA A 1 105 ? -4.931 7.698 19.480 1.00 91.44 105 ALA A CA 1
ATOM 826 C C . ALA A 1 105 ? -5.886 7.454 20.659 1.00 91.44 105 ALA A C 1
ATOM 828 O O . ALA A 1 105 ? -7.008 7.954 20.664 1.00 91.44 105 ALA A O 1
ATOM 829 N N . CYS A 1 106 ? -5.420 6.758 21.700 1.00 90.19 106 CYS A N 1
ATOM 830 C CA . CYS A 1 106 ? -6.203 6.493 22.909 1.00 90.19 106 CYS A CA 1
ATOM 831 C C . CYS A 1 106 ? -6.539 7.761 23.712 1.00 90.19 106 CYS A C 1
ATOM 833 O O . CYS A 1 106 ? -7.544 7.785 24.418 1.00 90.19 106 CYS A O 1
ATOM 835 N N . CYS A 1 107 ? -5.727 8.819 23.613 1.00 90.62 107 CYS A N 1
ATOM 836 C CA . CYS A 1 107 ? -6.007 10.111 24.245 1.00 90.62 107 CYS A CA 1
ATOM 837 C C . CYS A 1 107 ? -7.054 10.958 23.493 1.00 90.62 107 CYS A C 1
ATOM 839 O O . CYS A 1 107 ? -7.434 12.014 23.995 1.00 90.62 107 CYS A O 1
ATOM 841 N N . GLY A 1 108 ? -7.502 10.544 22.300 1.00 83.38 108 GLY A N 1
ATOM 842 C CA . GLY A 1 108 ? -8.590 11.195 21.556 1.00 83.38 108 GLY A CA 1
ATOM 843 C C . GLY A 1 108 ? -8.239 12.525 20.874 1.00 83.38 108 GLY A C 1
ATOM 844 O O . GLY A 1 108 ? -9.121 13.189 20.335 1.00 83.38 108 GLY A O 1
ATOM 845 N N . SER A 1 109 ? -6.967 12.938 20.862 1.00 88.19 109 SER A N 1
ATOM 846 C CA . SER A 1 109 ? -6.529 14.158 20.167 1.00 88.19 109 SER A CA 1
ATOM 847 C C . SER A 1 109 ? -6.020 13.829 18.766 1.00 88.19 109 SER A C 1
ATOM 849 O O . SER A 1 109 ? -4.909 13.319 18.605 1.00 88.19 109 SER A O 1
ATOM 851 N N . PHE A 1 110 ? -6.797 14.185 17.738 1.00 87.62 110 PHE A N 1
ATOM 852 C CA . PHE A 1 110 ? -6.397 13.997 16.339 1.00 87.62 110 PHE A CA 1
ATOM 853 C C . PHE A 1 110 ? -5.091 14.733 15.998 1.00 87.62 110 PHE A C 1
ATOM 855 O O . PHE A 1 110 ? -4.231 14.188 15.313 1.00 87.62 110 PHE A O 1
ATOM 862 N N . ALA A 1 111 ? -4.900 15.949 16.523 1.00 90.06 111 ALA A N 1
ATOM 863 C CA . ALA A 1 111 ? -3.673 16.714 16.303 1.00 90.06 111 ALA A CA 1
ATOM 864 C C . ALA A 1 111 ? -2.447 16.023 16.922 1.00 90.06 111 ALA A C 1
ATOM 866 O O . ALA A 1 111 ? -1.398 15.937 16.283 1.00 90.06 111 ALA A O 1
ATOM 867 N N . SER A 1 112 ? -2.585 15.485 18.139 1.00 90.38 112 SER A N 1
ATOM 868 C CA . SER A 1 112 ? -1.512 14.732 18.801 1.00 90.38 112 SER A CA 1
ATOM 869 C C . SER A 1 112 ? -1.217 13.427 18.068 1.00 90.38 112 SER A C 1
ATOM 871 O O . SER A 1 112 ? -0.053 13.070 17.913 1.00 90.38 112 SER A O 1
ATOM 873 N N . LEU A 1 113 ? -2.258 12.740 17.588 1.00 90.50 113 LEU A N 1
ATOM 874 C CA . LEU A 1 113 ? -2.136 11.536 16.772 1.00 90.50 113 LEU A CA 1
ATOM 875 C C . LEU A 1 113 ? -1.360 11.822 15.482 1.00 90.50 113 LEU A C 1
ATOM 877 O O . LEU A 1 113 ? -0.380 11.135 15.190 1.00 90.50 113 LEU A O 1
ATOM 881 N N . LEU A 1 114 ? -1.748 12.871 14.752 1.00 88.75 114 LEU A N 1
ATOM 882 C CA . LEU A 1 114 ? -1.071 13.285 13.530 1.00 88.75 114 LEU A CA 1
ATOM 883 C C . LEU A 1 114 ? 0.392 13.636 13.814 1.00 88.75 114 LEU A C 1
ATOM 885 O O . LEU A 1 114 ? 1.284 13.086 13.173 1.00 88.75 114 LEU A O 1
ATOM 889 N N . LEU A 1 115 ? 0.664 14.474 14.817 1.00 90.50 115 LEU A N 1
ATOM 890 C CA . LEU A 1 115 ? 2.032 14.854 15.169 1.00 90.50 115 LEU A CA 1
ATOM 891 C C . LEU A 1 115 ? 2.888 13.639 15.557 1.00 90.50 115 LEU A C 1
ATOM 893 O O . LEU A 1 115 ? 4.005 13.502 15.064 1.00 90.50 115 LEU A O 1
ATOM 897 N N . ALA A 1 116 ? 2.358 12.736 16.387 1.00 89.88 116 ALA A N 1
ATOM 898 C CA . ALA A 1 116 ? 3.046 11.510 16.781 1.00 89.88 116 ALA A CA 1
ATOM 899 C C . ALA A 1 116 ? 3.331 10.603 15.576 1.00 89.88 116 ALA A C 1
ATOM 901 O O . ALA A 1 116 ? 4.415 10.030 15.488 1.00 89.88 116 ALA A O 1
ATOM 902 N N . SER A 1 117 ? 2.393 10.499 14.628 1.00 85.50 117 SER A N 1
ATOM 903 C CA . SER A 1 117 ? 2.583 9.717 13.401 1.00 85.50 117 SER A CA 1
ATOM 904 C C . SER A 1 117 ? 3.687 10.287 12.498 1.00 85.50 117 SER A C 1
ATOM 906 O O . SER A 1 117 ? 4.413 9.520 11.870 1.00 85.50 117 SER A O 1
ATOM 908 N N . LEU A 1 118 ? 3.882 11.613 12.472 1.00 87.88 118 LEU A N 1
ATOM 909 C CA . LEU A 1 118 ? 4.912 12.271 11.656 1.00 87.88 118 LEU A CA 1
ATOM 910 C C . LEU A 1 118 ? 6.337 12.067 12.198 1.00 87.88 118 LEU A C 1
ATOM 912 O O . LEU A 1 118 ? 7.295 12.134 11.426 1.00 87.88 118 LEU A O 1
ATOM 916 N N . LEU A 1 119 ? 6.499 11.769 13.495 1.00 87.00 119 LEU A N 1
ATOM 917 C CA . LEU A 1 119 ? 7.813 11.549 14.121 1.00 87.00 119 LEU A CA 1
ATOM 918 C C . LEU A 1 119 ? 8.600 10.402 13.475 1.00 87.00 119 LEU A C 1
ATOM 920 O O . LEU A 1 119 ? 9.829 10.427 13.478 1.00 87.00 119 LEU A O 1
ATOM 924 N N . GLN A 1 120 ? 7.922 9.417 12.882 1.00 82.31 120 GLN A N 1
ATOM 925 C CA . GLN A 1 120 ? 8.587 8.305 12.201 1.00 82.31 120 GLN A CA 1
ATOM 926 C C . GLN A 1 120 ? 9.489 8.776 11.045 1.00 82.31 120 GLN A C 1
ATOM 928 O O . GLN A 1 120 ? 10.555 8.203 10.812 1.00 82.31 120 GLN A O 1
ATOM 933 N N . PHE A 1 121 ? 9.109 9.861 10.360 1.00 85.19 121 PHE A N 1
ATOM 934 C CA . PHE A 1 121 ? 9.846 10.391 9.212 1.00 85.19 121 PHE A CA 1
ATOM 935 C C . PHE A 1 121 ? 11.139 11.104 9.614 1.00 85.19 121 PHE A C 1
ATOM 937 O O . PHE A 1 121 ? 11.984 11.365 8.762 1.00 85.19 121 PHE A O 1
ATOM 944 N N . LEU A 1 122 ? 11.351 11.351 10.911 1.00 83.31 122 LEU A N 1
ATOM 945 C CA . LEU A 1 122 ? 12.648 11.798 11.416 1.00 83.31 122 LEU A CA 1
ATOM 946 C C . LEU A 1 122 ? 13.713 10.702 11.284 1.00 83.31 122 LEU A C 1
ATOM 948 O O . LEU A 1 122 ? 14.878 10.995 11.025 1.00 83.31 122 LEU A O 1
ATOM 952 N N . PHE A 1 123 ? 13.311 9.439 11.441 1.00 80.56 123 PHE A N 1
ATOM 953 C CA . PHE A 1 123 ? 14.219 8.290 11.444 1.00 80.56 123 PHE A CA 1
ATOM 954 C C . PHE A 1 123 ? 14.191 7.509 10.129 1.00 80.56 123 PHE A C 1
ATOM 956 O O . PHE A 1 123 ? 15.176 6.856 9.782 1.00 80.56 123 PHE A O 1
ATOM 963 N N . LEU A 1 124 ? 13.070 7.587 9.407 1.00 83.44 124 LEU A N 1
ATOM 964 C CA . LEU A 1 124 ? 12.799 6.869 8.161 1.00 83.44 124 LEU A CA 1
ATOM 965 C C . LEU A 1 124 ? 12.267 7.843 7.095 1.00 83.44 124 LEU A C 1
ATOM 967 O O . LEU A 1 124 ? 11.138 7.706 6.629 1.00 83.44 124 LEU A O 1
ATOM 971 N N . PRO A 1 125 ? 13.040 8.869 6.712 1.00 85.75 125 PRO A N 1
ATOM 972 C CA . PRO A 1 125 ? 12.542 9.999 5.926 1.00 85.75 125 PRO A CA 1
ATOM 973 C C . PRO A 1 125 ? 12.039 9.640 4.525 1.00 85.75 125 PRO A C 1
ATOM 975 O O . PRO A 1 125 ? 11.120 10.278 4.017 1.00 85.75 125 PRO A O 1
ATOM 978 N N . TYR A 1 126 ? 12.613 8.623 3.880 1.00 86.88 126 TYR A N 1
ATOM 979 C CA . TYR A 1 126 ? 12.135 8.171 2.569 1.00 86.88 126 TYR A CA 1
ATOM 980 C C . TYR A 1 126 ? 10.927 7.229 2.654 1.00 86.88 126 TYR A C 1
ATOM 982 O O . TYR A 1 126 ? 10.314 6.935 1.627 1.00 86.88 126 TYR A O 1
ATOM 990 N N . SER A 1 127 ? 10.530 6.801 3.859 1.00 82.69 127 SER A N 1
ATOM 991 C CA . SER A 1 127 ? 9.266 6.081 4.044 1.00 82.69 127 SER A CA 1
ATOM 992 C C . SER A 1 127 ? 8.046 6.972 3.803 1.00 82.69 127 SER A C 1
ATOM 994 O O . SER A 1 127 ? 6.993 6.439 3.478 1.00 82.69 127 SER A O 1
ATOM 996 N N . THR A 1 128 ? 8.177 8.307 3.850 1.00 86.06 128 THR A N 1
ATOM 997 C CA . THR A 1 128 ? 7.084 9.242 3.526 1.00 86.06 128 THR A CA 1
ATOM 998 C C . THR A 1 128 ? 6.542 9.030 2.118 1.00 86.06 128 THR A C 1
ATOM 1000 O O . THR A 1 128 ? 5.330 8.944 1.938 1.00 86.06 128 THR A O 1
ATOM 1003 N N . PHE A 1 129 ? 7.429 8.906 1.124 1.00 86.44 129 PHE A N 1
ATOM 1004 C CA . PHE A 1 129 ? 7.036 8.606 -0.253 1.00 86.44 129 PHE A CA 1
ATOM 1005 C C . PHE A 1 129 ? 6.206 7.319 -0.332 1.00 86.44 129 PHE A C 1
ATOM 1007 O O . PHE A 1 129 ? 5.125 7.312 -0.917 1.00 86.44 129 PHE A O 1
ATOM 1014 N N . VAL A 1 130 ? 6.690 6.250 0.302 1.00 81.19 130 VAL A N 1
ATOM 1015 C CA . VAL A 1 130 ? 6.039 4.938 0.244 1.00 81.19 130 VAL A CA 1
ATOM 1016 C C . VAL A 1 130 ? 4.713 4.936 1.005 1.00 81.19 130 VAL A C 1
ATOM 1018 O O . VAL A 1 130 ? 3.729 4.421 0.488 1.00 81.19 130 VAL A O 1
ATOM 1021 N N . ALA A 1 131 ? 4.659 5.561 2.184 1.00 81.25 131 ALA A N 1
ATOM 1022 C CA . ALA A 1 131 ? 3.447 5.677 2.990 1.00 81.25 131 ALA A CA 1
ATOM 1023 C C . ALA A 1 131 ? 2.344 6.450 2.253 1.00 81.25 131 ALA A C 1
ATOM 1025 O O . ALA A 1 131 ? 1.192 6.030 2.252 1.00 81.25 131 ALA A O 1
ATOM 1026 N N . ILE A 1 132 ? 2.691 7.546 1.568 1.00 84.06 132 ILE A N 1
ATOM 1027 C CA . ILE A 1 132 ? 1.726 8.298 0.754 1.00 84.06 132 ILE A CA 1
ATOM 1028 C C . ILE A 1 132 ? 1.270 7.470 -0.449 1.00 84.06 132 ILE A C 1
ATOM 1030 O O . ILE A 1 132 ? 0.076 7.423 -0.732 1.00 84.06 132 ILE A O 1
ATOM 1034 N N . ALA A 1 133 ? 2.190 6.796 -1.140 1.00 80.31 133 ALA A N 1
ATOM 1035 C CA . ALA A 1 133 ? 1.842 5.960 -2.283 1.00 80.31 133 ALA A CA 1
ATOM 1036 C C . ALA A 1 133 ? 0.894 4.809 -1.886 1.00 80.31 133 ALA A C 1
ATOM 1038 O O . ALA A 1 133 ? -0.112 4.592 -2.557 1.00 80.31 133 ALA A O 1
ATOM 1039 N N . TYR A 1 134 ? 1.153 4.147 -0.755 1.00 77.94 134 TYR A N 1
ATOM 1040 C CA . TYR A 1 134 ? 0.279 3.114 -0.191 1.00 77.94 134 TYR A CA 1
ATOM 1041 C C . TYR A 1 134 ? -1.042 3.668 0.357 1.00 77.94 134 TYR A C 1
ATOM 1043 O O . TYR A 1 134 ? -2.090 3.040 0.226 1.00 77.94 134 TYR A O 1
ATOM 1051 N N . GLY A 1 135 ? -1.038 4.861 0.954 1.00 79.50 135 GLY A N 1
ATOM 1052 C CA . GLY A 1 135 ? -2.270 5.530 1.364 1.00 79.50 135 GLY A CA 1
ATOM 1053 C C . GLY A 1 135 ? -3.181 5.798 0.164 1.00 79.50 135 GLY A C 1
ATOM 1054 O O . GLY A 1 135 ? -4.381 5.537 0.226 1.00 79.50 135 GLY A O 1
ATOM 1055 N N . LEU A 1 136 ? -2.603 6.247 -0.953 1.00 80.19 136 LEU A N 1
ATOM 1056 C CA . LEU A 1 136 ? -3.328 6.462 -2.204 1.00 80.19 136 LEU A CA 1
ATOM 1057 C C . LEU A 1 136 ? -3.828 5.138 -2.797 1.00 80.19 136 LEU A C 1
ATOM 1059 O O . LEU A 1 136 ? -4.991 5.085 -3.189 1.00 80.19 136 LEU A O 1
ATOM 1063 N N . GLU A 1 137 ? -3.024 4.068 -2.779 1.00 77.81 137 GLU A N 1
ATOM 1064 C CA . GLU A 1 137 ? -3.490 2.709 -3.108 1.00 77.81 137 GLU A CA 1
ATOM 1065 C C . GLU A 1 137 ? -4.740 2.373 -2.316 1.00 77.81 137 GLU A C 1
ATOM 1067 O O . GLU A 1 137 ? -5.802 2.097 -2.862 1.00 77.81 137 GLU A O 1
ATOM 1072 N N . THR A 1 138 ? -4.607 2.426 -1.001 1.00 77.00 138 THR A N 1
ATOM 1073 C CA . THR A 1 138 ? -5.586 1.917 -0.061 1.00 77.00 138 THR A CA 1
ATOM 1074 C C . THR A 1 138 ? -6.897 2.695 -0.178 1.00 77.00 138 THR A C 1
ATOM 1076 O O . THR A 1 138 ? -7.974 2.104 -0.214 1.00 77.00 138 THR A O 1
ATOM 1079 N N . VAL A 1 139 ? -6.828 4.020 -0.329 1.00 81.94 139 VAL A N 1
ATOM 1080 C CA . VAL A 1 139 ? -8.009 4.868 -0.530 1.00 81.94 139 VAL A CA 1
ATOM 1081 C C . VAL A 1 139 ? -8.666 4.604 -1.887 1.00 81.94 139 VAL A C 1
ATOM 1083 O O . VAL A 1 139 ? -9.870 4.343 -1.941 1.00 81.94 139 VAL A O 1
ATOM 1086 N N . PHE A 1 140 ? -7.907 4.655 -2.986 1.00 79.56 140 PHE A N 1
ATOM 1087 C CA . PHE A 1 140 ? -8.487 4.590 -4.331 1.00 79.56 140 PHE A CA 1
ATOM 1088 C C . PHE A 1 140 ? -8.887 3.179 -4.760 1.00 79.56 140 PHE A C 1
ATOM 1090 O O . PHE A 1 140 ? -9.881 3.010 -5.456 1.00 79.56 140 PHE A O 1
ATOM 1097 N N . THR A 1 141 ? -8.143 2.162 -4.346 1.00 76.38 141 THR A N 1
ATOM 1098 C CA . THR A 1 141 ? -8.324 0.792 -4.845 1.00 76.38 141 THR A CA 1
ATOM 1099 C C . THR A 1 141 ? -9.126 -0.053 -3.874 1.00 76.38 141 THR A C 1
ATOM 1101 O O . THR A 1 141 ? -10.095 -0.681 -4.283 1.00 76.38 141 THR A O 1
ATOM 1104 N N . LEU A 1 142 ? -8.789 -0.020 -2.581 1.00 75.31 142 LEU A N 1
ATOM 1105 C CA . LEU A 1 142 ? -9.426 -0.877 -1.582 1.00 75.31 142 LEU A CA 1
ATOM 1106 C C . LEU A 1 142 ? -10.707 -0.240 -1.045 1.00 75.31 142 LEU A C 1
ATOM 1108 O O . LEU A 1 142 ? -11.768 -0.865 -1.060 1.00 75.31 142 LEU A O 1
ATOM 1112 N N . TYR A 1 143 ? -10.631 1.017 -0.604 1.00 85.56 143 TYR A N 1
ATOM 1113 C CA . TYR A 1 143 ? -11.713 1.650 0.149 1.00 85.56 143 TYR A CA 1
ATOM 1114 C C . TYR A 1 143 ? -12.697 2.463 -0.682 1.00 85.56 143 TYR A C 1
ATOM 1116 O O . TYR A 1 143 ? -13.760 2.786 -0.163 1.00 85.56 143 TYR A O 1
ATOM 1124 N N . THR A 1 144 ? -12.425 2.757 -1.955 1.00 88.06 144 THR A N 1
ATOM 1125 C CA . THR A 1 144 ? -13.381 3.519 -2.779 1.00 88.06 144 THR A CA 1
ATOM 1126 C C . THR A 1 144 ? -14.702 2.772 -2.951 1.00 88.06 144 THR A C 1
ATOM 1128 O O . THR A 1 144 ? -15.760 3.382 -2.810 1.00 88.06 144 THR A O 1
ATOM 1131 N N . GLY A 1 145 ? -14.670 1.450 -3.161 1.00 90.44 145 GLY A N 1
ATOM 1132 C CA . GLY A 1 145 ? -15.887 0.639 -3.186 1.00 90.44 145 GLY A CA 1
ATOM 1133 C C . GLY A 1 145 ? -16.687 0.780 -1.895 1.00 90.44 145 GLY A C 1
ATOM 1134 O O . GLY A 1 145 ? -17.868 1.110 -1.945 1.00 90.44 145 GLY A O 1
ATOM 1135 N N . HIS A 1 146 ? -16.027 0.650 -0.742 1.00 90.38 146 HIS A N 1
ATOM 1136 C CA . HIS A 1 146 ? -16.667 0.822 0.562 1.00 90.38 146 HIS A CA 1
ATOM 1137 C C . HIS A 1 146 ? -17.216 2.242 0.766 1.00 90.38 146 HIS A C 1
ATOM 1139 O O . HIS A 1 146 ? -18.359 2.400 1.186 1.00 90.38 146 HIS A O 1
ATOM 1145 N N . ALA A 1 147 ? -16.448 3.274 0.417 1.00 91.12 147 ALA A N 1
ATOM 1146 C CA . ALA A 1 147 ? -16.835 4.675 0.561 1.00 91.12 147 ALA A CA 1
ATOM 1147 C C . ALA A 1 147 ? -18.054 5.057 -0.295 1.00 91.12 147 ALA A C 1
ATOM 1149 O O . ALA A 1 147 ? -18.793 5.966 0.073 1.00 91.12 147 ALA A O 1
ATOM 1150 N N . LEU A 1 148 ? -18.281 4.365 -1.416 1.00 92.12 148 LEU A N 1
ATOM 1151 C CA . LEU A 1 148 ? -19.448 4.569 -2.276 1.00 92.12 148 LEU A CA 1
ATOM 1152 C C . LEU A 1 148 ? -20.635 3.690 -1.863 1.00 92.12 148 LEU A C 1
ATOM 1154 O O . LEU A 1 148 ? -21.764 4.169 -1.780 1.00 92.12 148 LEU A O 1
ATOM 1158 N N . VAL A 1 149 ? -20.391 2.407 -1.598 1.00 94.12 149 VAL A N 1
ATOM 1159 C CA . VAL A 1 149 ? -21.441 1.413 -1.346 1.00 94.12 149 VAL A CA 1
ATOM 1160 C C . VAL A 1 149 ? -22.059 1.580 0.037 1.00 94.12 149 VAL A C 1
ATOM 1162 O O . VAL A 1 149 ? -23.283 1.541 0.151 1.00 94.12 149 VAL A O 1
ATOM 1165 N N . PHE A 1 150 ? -21.259 1.802 1.085 1.00 92.62 150 PHE A N 1
ATOM 1166 C CA . PHE A 1 150 ? -21.780 1.850 2.454 1.00 92.62 150 PHE A CA 1
ATOM 1167 C C . PHE A 1 150 ? -22.778 2.980 2.695 1.00 92.62 150 PHE A C 1
ATOM 1169 O O . PHE A 1 150 ? -23.854 2.685 3.213 1.00 92.62 150 PHE A O 1
ATOM 1176 N N . PRO A 1 151 ? -22.515 4.239 2.292 1.00 94.38 151 PRO A N 1
ATOM 1177 C CA . PRO A 1 151 ? -23.501 5.302 2.458 1.00 94.38 151 PRO A CA 1
ATOM 1178 C C . PRO A 1 151 ? -24.824 4.989 1.751 1.00 94.38 151 PRO A C 1
ATOM 1180 O O . PRO A 1 151 ? -25.892 5.215 2.318 1.00 94.38 151 PRO A O 1
ATOM 1183 N N . LEU A 1 152 ? -24.766 4.417 0.544 1.00 95.94 152 LEU A N 1
ATOM 1184 C CA . LEU A 1 152 ? -25.955 4.050 -0.228 1.00 95.94 152 LEU A CA 1
ATOM 1185 C C . LEU A 1 152 ? -26.728 2.895 0.421 1.00 95.94 152 LEU A C 1
ATOM 1187 O O . LEU A 1 152 ? -27.951 2.974 0.538 1.00 95.94 152 LEU A O 1
ATOM 1191 N N . LEU A 1 153 ? -26.035 1.849 0.881 1.00 95.88 153 LEU A N 1
ATOM 1192 C CA . LEU A 1 153 ? -26.660 0.727 1.584 1.00 95.88 153 LEU A CA 1
ATOM 1193 C C . LEU A 1 153 ? -27.258 1.155 2.922 1.00 95.88 153 LEU A C 1
ATOM 1195 O O . LEU A 1 153 ? -28.389 0.781 3.215 1.00 95.88 153 LEU A O 1
ATOM 1199 N N . SER A 1 154 ? -26.547 1.963 3.709 1.00 94.94 154 SER A N 1
ATOM 1200 C CA . SER A 1 154 ? -27.063 2.524 4.960 1.00 94.94 154 SER A CA 1
ATOM 1201 C C . SER A 1 154 ? -28.329 3.344 4.724 1.00 94.94 154 SER A C 1
ATOM 1203 O O . SER A 1 154 ? -29.321 3.152 5.426 1.00 94.94 154 SER A O 1
ATOM 1205 N N . LEU A 1 155 ? -28.347 4.212 3.706 1.00 95.94 155 LEU A N 1
ATOM 1206 C CA . LEU A 1 155 ? -29.547 4.969 3.337 1.00 95.94 155 LEU A CA 1
ATOM 1207 C C . LEU A 1 155 ? -30.701 4.047 2.923 1.00 95.94 155 LEU A C 1
ATOM 1209 O O . LEU A 1 155 ? -31.821 4.225 3.400 1.00 95.94 155 LEU A O 1
ATOM 1213 N N . ALA A 1 156 ? -30.434 3.045 2.082 1.00 96.12 156 ALA A N 1
ATOM 1214 C CA . ALA A 1 156 ? -31.446 2.093 1.628 1.00 96.12 156 ALA A CA 1
ATOM 1215 C C . ALA A 1 156 ? -32.027 1.265 2.786 1.00 96.12 156 ALA A C 1
ATOM 1217 O O . ALA A 1 156 ? -33.244 1.127 2.893 1.00 96.12 156 ALA A O 1
ATOM 1218 N N . VAL A 1 157 ? -31.175 0.763 3.685 1.00 96.44 157 VAL A N 1
ATOM 1219 C CA . VAL A 1 157 ? -31.587 -0.001 4.869 1.00 96.44 157 VAL A CA 1
ATOM 1220 C C . VAL A 1 157 ? -32.426 0.861 5.807 1.00 96.44 157 VAL A C 1
ATOM 1222 O O . VAL A 1 157 ? -33.506 0.431 6.200 1.00 96.44 157 VAL A O 1
ATOM 1225 N N . ARG A 1 158 ? -31.988 2.087 6.121 1.00 95.12 158 ARG A N 1
ATOM 1226 C CA . ARG A 1 158 ? -32.745 3.018 6.978 1.00 95.12 158 ARG A CA 1
ATOM 1227 C C . ARG A 1 158 ? -34.101 3.403 6.388 1.00 95.12 158 ARG A C 1
ATOM 1229 O O . ARG A 1 158 ? -35.040 3.635 7.140 1.00 95.12 158 ARG A O 1
ATOM 1236 N N . ALA A 1 159 ? -34.198 3.502 5.062 1.00 96.50 159 ALA A N 1
ATOM 1237 C CA . ALA A 1 159 ? -35.448 3.826 4.381 1.00 96.50 159 ALA A CA 1
ATOM 1238 C C . ALA A 1 159 ? -36.414 2.631 4.318 1.00 96.50 159 ALA A C 1
ATOM 1240 O O . ALA A 1 159 ? -37.626 2.822 4.383 1.00 96.50 159 ALA A O 1
ATOM 1241 N N . ALA A 1 160 ? -35.889 1.411 4.176 1.00 96.81 160 ALA A N 1
ATOM 1242 C CA . ALA A 1 160 ? -36.694 0.210 3.971 1.00 96.81 160 ALA A CA 1
ATOM 1243 C C . ALA A 1 160 ? -37.055 -0.530 5.267 1.00 96.81 160 ALA A C 1
ATOM 1245 O O . ALA A 1 160 ? -38.059 -1.242 5.295 1.00 96.81 160 ALA A O 1
ATOM 1246 N N . LEU A 1 161 ? -36.240 -0.409 6.319 1.00 95.62 161 LEU A N 1
ATOM 1247 C CA . LEU A 1 161 ? -36.338 -1.242 7.515 1.00 95.62 161 LEU A CA 1
ATOM 1248 C C . LEU A 1 161 ? -36.407 -0.408 8.803 1.00 95.62 161 LEU A C 1
ATOM 1250 O O . LEU A 1 161 ? -35.716 0.602 8.936 1.00 95.62 161 LEU A O 1
ATOM 1254 N N . PRO A 1 162 ? -37.203 -0.843 9.796 1.00 94.12 162 PRO A N 1
ATOM 1255 C CA . PRO A 1 162 ? -37.215 -0.227 11.116 1.00 94.12 162 PRO A CA 1
ATOM 1256 C C . PRO A 1 162 ? -35.883 -0.447 11.869 1.00 94.12 162 PRO A C 1
ATOM 1258 O O . PRO A 1 162 ? -35.234 -1.476 11.667 1.00 94.12 162 PRO A O 1
ATOM 1261 N N . PRO A 1 163 ? -35.500 0.443 12.811 1.00 91.50 163 PRO A N 1
ATOM 1262 C CA . PRO A 1 163 ? -34.195 0.393 13.488 1.00 91.50 163 PRO A CA 1
ATOM 1263 C C . PRO A 1 163 ? -33.869 -0.924 14.202 1.00 91.50 163 PRO A C 1
ATOM 1265 O O . PRO A 1 163 ? -32.715 -1.334 14.240 1.00 91.50 163 PRO A O 1
ATOM 1268 N N . TRP A 1 164 ? -34.870 -1.632 14.734 1.00 93.12 164 TRP A N 1
ATOM 1269 C CA . TRP A 1 164 ? -34.658 -2.913 15.419 1.00 93.12 164 TRP A CA 1
ATOM 1270 C C . TRP A 1 164 ? -34.194 -4.042 14.479 1.00 93.12 164 TRP A C 1
ATOM 1272 O O . TRP A 1 164 ? -33.647 -5.034 14.954 1.00 93.12 164 TRP A O 1
ATOM 1282 N N . LEU A 1 165 ? -34.375 -3.888 13.160 1.00 94.25 165 LEU A N 1
ATOM 1283 C CA . LEU A 1 165 ? -33.824 -4.783 12.136 1.00 94.25 165 LEU A CA 1
ATOM 1284 C C . LEU A 1 165 ? -32.433 -4.360 11.644 1.00 94.25 165 LEU A C 1
ATOM 1286 O O . LEU A 1 165 ? -31.816 -5.098 10.880 1.00 94.25 165 LEU A O 1
ATOM 1290 N N . ASN A 1 166 ? -31.923 -3.208 12.083 1.00 93.69 166 ASN A N 1
ATOM 1291 C CA . ASN A 1 166 ? -30.585 -2.723 11.758 1.00 93.69 166 ASN A CA 1
ATOM 1292 C C . ASN A 1 166 ? -29.789 -2.454 13.047 1.00 93.69 166 ASN A C 1
ATOM 1294 O O . ASN A 1 166 ? -29.571 -1.294 13.405 1.00 93.69 166 ASN A O 1
ATOM 1298 N N . PRO A 1 167 ? -29.392 -3.510 13.781 1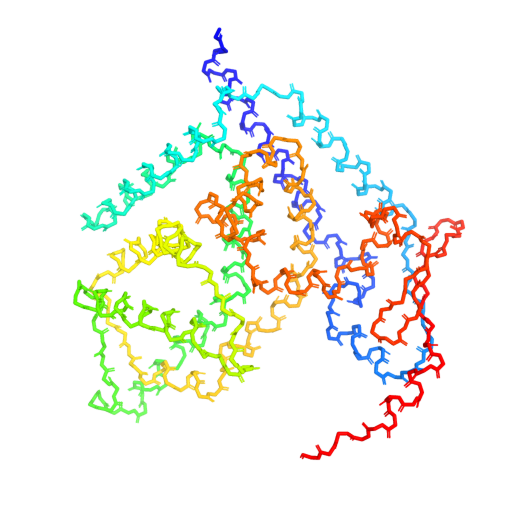.00 94.25 167 PRO A N 1
ATOM 1299 C CA . PRO A 1 167 ? -28.661 -3.343 15.027 1.00 94.25 167 PRO A CA 1
ATOM 1300 C C . PRO A 1 167 ? -27.338 -2.611 14.789 1.00 94.25 167 PRO A C 1
ATOM 1302 O O . PRO A 1 167 ? -26.661 -2.829 13.780 1.00 94.25 167 PRO A O 1
ATOM 1305 N N . THR A 1 168 ? -26.966 -1.765 15.745 1.00 94.56 168 THR A N 1
ATOM 1306 C CA . THR A 1 168 ? -25.710 -1.019 15.725 1.00 94.56 168 THR A CA 1
ATOM 1307 C C . THR A 1 168 ? -24.689 -1.622 16.682 1.00 94.56 168 THR A C 1
ATOM 1309 O O . THR A 1 168 ? -25.026 -2.244 17.691 1.00 94.56 168 THR A O 1
ATOM 1312 N N . LEU A 1 169 ? -23.416 -1.436 16.351 1.00 94.06 169 LEU A N 1
ATOM 1313 C CA . LEU A 1 169 ? -22.276 -1.811 17.171 1.00 94.06 169 LEU A CA 1
ATOM 1314 C C . LEU A 1 169 ? -21.408 -0.579 17.405 1.00 94.06 169 LEU A C 1
ATOM 1316 O O . LEU A 1 169 ? -20.881 0.000 16.458 1.00 94.06 169 LEU A O 1
ATOM 1320 N N . THR A 1 170 ? -21.252 -0.177 18.661 1.00 95.88 170 THR A N 1
ATOM 1321 C CA . THR A 1 170 ? -20.411 0.968 19.016 1.00 95.88 170 THR A CA 1
ATOM 1322 C C . THR A 1 170 ? -18.943 0.559 19.055 1.00 95.88 170 THR A C 1
ATOM 1324 O O . THR A 1 170 ? -18.574 -0.423 19.702 1.00 95.88 170 THR A O 1
ATOM 1327 N N . LEU A 1 171 ? -18.090 1.338 18.394 1.00 94.81 171 LEU A N 1
ATOM 1328 C CA . LEU A 1 171 ? -16.645 1.218 18.522 1.00 94.81 171 LEU A CA 1
ATOM 1329 C C . LEU A 1 171 ? -16.213 1.786 19.872 1.00 94.81 171 LEU A C 1
ATOM 1331 O O . LEU A 1 171 ? -16.185 2.997 20.077 1.00 94.81 171 LEU A O 1
ATOM 1335 N N . ASP A 1 172 ? -15.876 0.906 20.804 1.00 95.25 172 ASP A N 1
ATOM 1336 C CA . ASP A 1 172 ? -15.357 1.265 22.118 1.00 95.25 172 ASP A CA 1
ATOM 1337 C C . ASP A 1 172 ? -14.176 0.361 22.516 1.00 95.25 172 ASP A C 1
ATOM 1339 O O . ASP A 1 172 ? -13.709 -0.498 21.757 1.00 95.25 172 ASP A O 1
ATOM 1343 N N . ALA A 1 173 ? -13.674 0.543 23.738 1.00 94.38 173 ALA A N 1
ATOM 1344 C CA . ALA A 1 173 ? -12.587 -0.275 24.265 1.00 94.38 173 ALA A CA 1
ATOM 1345 C C . ALA A 1 173 ? -12.954 -1.770 24.372 1.00 94.38 173 ALA A C 1
ATOM 1347 O O . ALA A 1 173 ? -12.072 -2.624 24.261 1.00 94.38 173 ALA A O 1
ATOM 1348 N N . ARG A 1 174 ? -14.238 -2.104 24.572 1.00 95.56 174 ARG A N 1
ATOM 1349 C CA . ARG A 1 174 ? -14.713 -3.493 24.664 1.00 95.56 174 ARG A CA 1
ATOM 1350 C C . ARG A 1 174 ? -14.714 -4.138 23.285 1.00 95.56 174 ARG A C 1
ATOM 1352 O O . ARG A 1 174 ? -14.221 -5.256 23.152 1.00 95.56 174 ARG A O 1
ATOM 1359 N N . PHE A 1 175 ? -15.195 -3.420 22.270 1.00 95.00 175 PHE A N 1
ATOM 1360 C CA . PHE A 1 175 ? -15.106 -3.830 20.874 1.00 95.00 175 PHE A CA 1
ATOM 1361 C C . PHE A 1 175 ? -13.652 -4.062 20.471 1.00 95.00 175 PHE A C 1
ATOM 1363 O O . PHE A 1 175 ? -13.339 -5.121 19.941 1.00 95.00 175 PHE A O 1
ATOM 1370 N N . LEU A 1 176 ? -12.748 -3.122 20.773 1.00 93.62 176 LEU A N 1
ATOM 1371 C CA . LEU A 1 176 ? -11.325 -3.267 20.462 1.00 93.62 176 LEU A CA 1
ATOM 1372 C C . LEU A 1 176 ? -10.715 -4.511 21.122 1.00 93.62 176 LEU A C 1
ATOM 1374 O O . LEU A 1 176 ? -10.019 -5.281 20.461 1.00 93.62 176 LEU A O 1
ATOM 1378 N N . ALA A 1 177 ? -10.985 -4.731 22.411 1.00 93.88 177 ALA A N 1
ATOM 1379 C CA . ALA A 1 177 ? -10.495 -5.909 23.120 1.00 93.88 177 ALA A CA 1
ATOM 1380 C C . ALA A 1 177 ? -11.031 -7.207 22.495 1.00 93.88 177 ALA A C 1
ATOM 1382 O O . ALA A 1 177 ? -10.259 -8.131 22.240 1.00 93.88 177 ALA A O 1
ATOM 1383 N N . LEU A 1 178 ? -12.333 -7.264 22.195 1.00 94.62 178 LEU A N 1
ATOM 1384 C CA . LEU A 1 178 ? -12.954 -8.417 21.546 1.00 94.62 178 LEU A CA 1
ATOM 1385 C C . LEU A 1 178 ? -12.387 -8.653 20.141 1.00 94.62 178 LEU A C 1
ATOM 1387 O O . LEU A 1 178 ? -12.055 -9.786 19.807 1.00 94.62 178 LEU A O 1
ATOM 1391 N N . PHE A 1 179 ? -12.231 -7.594 19.347 1.00 92.12 179 PHE A N 1
ATOM 1392 C CA . PHE A 1 179 ? -11.642 -7.645 18.013 1.00 92.12 179 PHE A CA 1
ATOM 1393 C C . PHE A 1 179 ? -10.243 -8.264 18.059 1.00 92.12 179 PHE A C 1
ATOM 1395 O O . PHE A 1 179 ? -9.984 -9.225 17.341 1.00 92.12 179 PHE A O 1
ATOM 1402 N N . LEU A 1 180 ? -9.369 -7.780 18.950 1.00 90.56 180 LEU A N 1
ATOM 1403 C CA . LEU A 1 180 ? -8.010 -8.308 19.099 1.00 90.56 180 LEU A CA 1
ATOM 1404 C C . LEU A 1 180 ? -7.996 -9.764 19.576 1.00 90.56 180 LEU A C 1
ATOM 1406 O O . LEU A 1 180 ? -7.168 -10.542 19.112 1.00 90.56 180 LEU A O 1
ATOM 1410 N N . LEU A 1 181 ? -8.902 -10.147 20.481 1.00 91.50 181 LEU A N 1
ATOM 1411 C CA . LEU A 1 181 ? -9.022 -11.532 20.944 1.00 91.50 181 LEU A CA 1
ATOM 1412 C C . LEU A 1 181 ? -9.453 -12.472 19.816 1.00 91.50 181 LEU A C 1
ATOM 1414 O O . LEU A 1 181 ? -8.850 -13.529 19.639 1.00 91.50 181 LEU A O 1
ATOM 1418 N N . VAL A 1 182 ? -10.475 -12.084 19.051 1.00 92.00 182 VAL A N 1
ATOM 1419 C CA . VAL A 1 182 ? -10.991 -12.864 17.919 1.00 92.00 182 VAL A CA 1
ATOM 1420 C C . VAL A 1 182 ? -9.921 -13.001 16.841 1.00 92.00 182 VAL A C 1
ATOM 1422 O O . VAL A 1 182 ? -9.623 -14.109 16.404 1.00 92.00 182 VAL A O 1
ATOM 1425 N N . ASP A 1 183 ? -9.293 -11.895 16.457 1.00 86.94 183 ASP A N 1
ATOM 1426 C CA . ASP A 1 183 ? -8.206 -11.871 15.484 1.00 86.94 183 ASP A CA 1
ATOM 1427 C C . ASP A 1 183 ? -7.005 -12.734 15.932 1.00 86.94 183 ASP A C 1
ATOM 1429 O O . ASP A 1 183 ? -6.489 -13.535 15.148 1.00 86.94 183 ASP A O 1
ATOM 1433 N N . HIS A 1 184 ? -6.617 -12.677 17.211 1.00 86.56 184 HIS A N 1
ATOM 1434 C CA . HIS A 1 184 ? -5.551 -13.526 17.748 1.00 86.56 184 HIS A CA 1
ATOM 1435 C C . HIS A 1 184 ? -5.929 -15.013 17.760 1.00 86.56 184 HIS A C 1
ATOM 1437 O O . HIS A 1 184 ? -5.106 -15.866 17.417 1.00 86.56 184 HIS A O 1
ATOM 1443 N N . ALA A 1 185 ? -7.178 -15.332 18.111 1.00 88.94 185 ALA A N 1
ATOM 1444 C CA . ALA A 1 185 ? -7.694 -16.695 18.071 1.00 88.94 185 ALA A CA 1
ATOM 1445 C C . ALA A 1 185 ? -7.678 -17.254 16.641 1.00 88.94 185 ALA A C 1
ATOM 1447 O O . ALA A 1 185 ? -7.223 -18.379 16.435 1.00 88.94 185 ALA A O 1
ATOM 1448 N N . PHE A 1 186 ? -8.079 -16.460 15.641 1.00 87.25 186 PHE A N 1
ATOM 1449 C CA . PHE A 1 186 ? -7.972 -16.847 14.233 1.00 87.25 186 PHE A CA 1
ATOM 1450 C C . PHE A 1 186 ? -6.524 -17.115 13.820 1.00 87.25 186 PHE A C 1
ATOM 1452 O O . PHE A 1 186 ? -6.255 -18.145 13.203 1.00 87.25 186 PHE A O 1
ATOM 1459 N N . CYS A 1 187 ? -5.574 -16.253 14.199 1.00 83.44 187 CYS A N 1
ATOM 1460 C CA . CYS A 1 187 ? -4.155 -16.505 13.936 1.00 83.44 187 CYS A CA 1
ATOM 1461 C C . CYS A 1 187 ? -3.679 -17.832 14.551 1.00 83.44 187 CYS A C 1
ATOM 1463 O O . CYS A 1 187 ? -2.960 -18.579 13.889 1.00 83.44 187 CYS A O 1
ATOM 1465 N N . ALA A 1 188 ? -4.093 -18.148 15.782 1.00 84.75 188 ALA A N 1
ATOM 1466 C CA . ALA A 1 188 ? -3.736 -19.399 16.447 1.00 84.75 188 ALA A CA 1
ATOM 1467 C C . ALA A 1 188 ? -4.350 -20.627 15.754 1.00 84.75 188 ALA A C 1
ATOM 1469 O O . ALA A 1 188 ? -3.655 -21.621 15.544 1.00 84.75 188 ALA A O 1
ATOM 1470 N N . VAL A 1 189 ? -5.618 -20.549 15.335 1.00 88.38 189 VAL A N 1
ATOM 1471 C CA . VAL A 1 189 ? -6.275 -21.603 14.541 1.00 88.38 189 VAL A CA 1
ATOM 1472 C C . VAL A 1 189 ? -5.526 -21.830 13.226 1.00 88.38 189 VAL A C 1
ATOM 1474 O O . VAL A 1 189 ? -5.229 -22.975 12.881 1.00 88.38 189 VAL A O 1
ATOM 1477 N N . CYS A 1 190 ? -5.126 -20.751 12.546 1.00 85.88 190 CYS A N 1
ATOM 1478 C CA . CYS A 1 190 ? -4.374 -20.796 11.291 1.00 85.88 190 CYS A CA 1
ATOM 1479 C C . CYS A 1 190 ? -2.995 -21.469 11.391 1.00 85.88 190 CYS A C 1
ATOM 1481 O O . CYS A 1 190 ? -2.441 -21.853 10.362 1.00 85.88 190 CYS A O 1
ATOM 1483 N N . LEU A 1 191 ? -2.437 -21.656 12.595 1.00 84.50 191 LEU A N 1
ATOM 1484 C CA . LEU A 1 191 ? -1.211 -22.442 12.788 1.00 84.50 191 LEU A CA 1
ATOM 1485 C C . LEU A 1 191 ? -1.448 -23.946 12.615 1.00 84.50 191 LEU A C 1
ATOM 1487 O O . LEU A 1 191 ? -0.549 -24.661 12.176 1.00 84.50 191 LEU A O 1
ATOM 1491 N N . GLY A 1 192 ? -2.638 -24.425 12.984 1.00 86.38 192 GLY A N 1
ATOM 1492 C CA . GLY A 1 192 ? -3.007 -25.839 12.911 1.00 86.38 192 GLY A CA 1
ATOM 1493 C C . GLY A 1 192 ? -3.873 -26.187 11.704 1.00 86.38 192 GLY A C 1
ATOM 1494 O O . GLY A 1 192 ? -3.896 -27.342 11.283 1.00 86.38 192 GLY A O 1
ATOM 1495 N N . TRP A 1 193 ? -4.579 -25.211 11.132 1.00 89.00 193 TRP A N 1
ATOM 1496 C CA . TRP A 1 193 ? -5.559 -25.460 10.084 1.00 89.00 193 TRP A CA 1
ATOM 1497 C C . TRP A 1 193 ? -5.749 -24.253 9.169 1.00 89.00 193 TRP A C 1
ATOM 1499 O O . TRP A 1 193 ? -5.951 -23.139 9.633 1.00 89.00 193 TRP A O 1
ATOM 1509 N N . THR A 1 194 ? -5.758 -24.481 7.857 1.00 84.94 194 THR A N 1
ATOM 1510 C CA . THR A 1 194 ? -6.186 -23.481 6.871 1.00 84.94 194 THR A CA 1
ATOM 1511 C C . THR A 1 194 ? -7.222 -24.097 5.932 1.00 84.94 194 THR A C 1
ATOM 1513 O O . THR A 1 194 ? -7.240 -25.319 5.766 1.00 84.94 194 THR A O 1
ATOM 1516 N N . PRO A 1 195 ? -8.024 -23.287 5.218 1.00 80.38 195 PRO A N 1
ATOM 1517 C CA . PRO A 1 195 ? -8.919 -23.793 4.173 1.00 80.38 195 PRO A CA 1
ATOM 1518 C C . PRO A 1 195 ? -8.203 -24.572 3.056 1.00 80.38 195 PRO A C 1
ATOM 1520 O O . PRO A 1 195 ? -8.823 -25.370 2.363 1.00 80.38 195 PRO A O 1
ATOM 1523 N N . LYS A 1 196 ? -6.889 -24.362 2.883 1.00 82.44 196 LYS A N 1
ATOM 1524 C CA . LYS A 1 196 ? -6.044 -25.082 1.915 1.00 82.44 196 LYS A CA 1
ATOM 1525 C C . LYS A 1 196 ? -5.456 -26.388 2.477 1.00 82.44 196 LYS A C 1
ATOM 1527 O O . LYS A 1 196 ? -4.702 -27.057 1.778 1.00 82.44 196 LYS A O 1
ATOM 1532 N N . GLY A 1 197 ? -5.790 -26.744 3.719 1.00 87.12 197 GLY A N 1
ATOM 1533 C CA . GLY A 1 197 ? -5.316 -27.937 4.418 1.00 87.12 197 GLY A CA 1
ATOM 1534 C C . GLY A 1 197 ? -4.459 -27.629 5.648 1.00 87.12 197 GLY A C 1
ATOM 1535 O O . GLY A 1 197 ? -4.326 -26.481 6.083 1.00 87.12 197 GLY A O 1
ATOM 1536 N N . THR A 1 198 ? -3.880 -28.681 6.224 1.00 89.00 198 THR A N 1
ATOM 1537 C CA . THR A 1 198 ? -3.018 -28.592 7.409 1.00 89.00 198 THR A CA 1
ATOM 1538 C C . THR A 1 198 ? -1.674 -27.947 7.046 1.00 89.00 198 THR A C 1
ATOM 1540 O O . THR A 1 198 ? -0.957 -28.482 6.193 1.00 89.00 198 THR A O 1
ATOM 1543 N N . PRO A 1 199 ? -1.298 -26.816 7.670 1.00 84.69 199 PRO A N 1
ATOM 1544 C CA . PRO A 1 199 ? -0.005 -26.180 7.445 1.00 84.69 199 PRO A CA 1
ATOM 1545 C C . PRO A 1 199 ? 1.156 -27.072 7.885 1.00 84.69 199 PRO A C 1
ATOM 1547 O O . PRO A 1 199 ? 1.022 -27.920 8.769 1.00 84.69 199 PRO A O 1
ATOM 1550 N N . LYS A 1 200 ? 2.340 -26.839 7.312 1.00 86.25 200 LYS A N 1
ATOM 1551 C CA . LYS A 1 200 ? 3.562 -27.463 7.829 1.00 86.25 200 LYS A CA 1
ATOM 1552 C C . LYS A 1 200 ? 3.831 -26.958 9.254 1.00 86.25 200 LYS A C 1
ATOM 1554 O O . LYS A 1 200 ? 3.742 -25.747 9.469 1.00 86.25 200 LYS A O 1
ATOM 1559 N N . PRO A 1 201 ? 4.216 -27.834 10.199 1.00 85.69 201 PRO A N 1
ATOM 1560 C CA . PRO A 1 201 ? 4.552 -27.419 11.553 1.00 85.69 201 PRO A CA 1
ATOM 1561 C C . PRO A 1 201 ? 5.643 -26.347 11.552 1.00 85.69 201 PRO A C 1
ATOM 1563 O O . PRO A 1 201 ? 6.677 -26.490 10.894 1.00 85.69 201 PRO A O 1
ATOM 1566 N N . VAL A 1 202 ? 5.419 -25.280 12.314 1.00 83.19 202 VAL A N 1
ATOM 1567 C CA . VAL A 1 202 ? 6.377 -24.186 12.490 1.00 83.19 202 VAL A CA 1
ATOM 1568 C C . VAL A 1 202 ? 6.988 -24.296 13.890 1.00 83.19 202 VAL A C 1
ATOM 1570 O O . VAL A 1 202 ? 6.242 -24.451 14.856 1.00 83.19 202 VAL A O 1
ATOM 1573 N N . PRO A 1 203 ? 8.323 -24.204 14.052 1.00 88.31 203 PRO A N 1
ATOM 1574 C CA . PRO A 1 203 ? 8.948 -24.264 15.372 1.00 88.31 203 PRO A CA 1
ATOM 1575 C C . PRO A 1 203 ? 8.399 -23.195 16.327 1.00 88.31 203 PRO A C 1
ATOM 1577 O O . PRO A 1 203 ? 8.293 -22.029 15.945 1.00 88.31 203 PRO A O 1
ATOM 1580 N N . THR A 1 204 ? 8.150 -23.549 17.592 1.00 87.00 204 THR A N 1
ATOM 1581 C CA . THR A 1 204 ? 7.577 -22.643 18.611 1.00 87.00 204 THR A CA 1
ATOM 1582 C C . THR A 1 204 ? 8.341 -21.329 18.740 1.00 87.00 204 THR A C 1
ATOM 1584 O O . THR A 1 204 ? 7.736 -20.268 18.832 1.00 87.00 204 THR A O 1
ATOM 1587 N N . ARG A 1 205 ? 9.680 -21.365 18.669 1.00 86.38 205 ARG A N 1
ATOM 1588 C CA . ARG A 1 205 ? 10.513 -20.150 18.685 1.00 86.38 205 ARG A CA 1
ATOM 1589 C C . ARG A 1 205 ? 10.142 -19.181 17.558 1.00 86.38 205 ARG A C 1
ATOM 1591 O O . ARG A 1 205 ? 10.097 -17.976 17.781 1.00 86.38 205 ARG A O 1
ATOM 1598 N N . ARG A 1 206 ? 9.883 -19.703 16.356 1.00 80.44 206 ARG A N 1
ATOM 1599 C CA . ARG A 1 206 ? 9.473 -18.898 15.201 1.00 80.44 206 ARG A CA 1
ATOM 1600 C C . ARG A 1 206 ? 8.046 -18.385 15.373 1.00 80.44 206 ARG A C 1
ATOM 1602 O O . ARG A 1 206 ? 7.812 -17.228 15.063 1.00 80.44 206 ARG A O 1
ATOM 1609 N N . VAL A 1 207 ? 7.139 -19.191 15.929 1.00 82.44 207 VAL A N 1
ATOM 1610 C CA . VAL A 1 207 ? 5.773 -18.749 16.264 1.00 82.44 207 VAL A CA 1
ATOM 1611 C C . VAL A 1 207 ? 5.801 -17.589 17.260 1.00 82.44 207 VAL A C 1
ATOM 1613 O O . VAL A 1 207 ? 5.205 -16.555 16.993 1.00 82.44 207 VAL A O 1
ATOM 1616 N N . LEU A 1 208 ? 6.546 -17.712 18.362 1.00 81.50 208 LEU A N 1
ATOM 1617 C CA . LEU A 1 208 ? 6.661 -16.656 19.375 1.00 81.50 208 LEU A CA 1
ATOM 1618 C C . LEU A 1 208 ? 7.296 -15.381 18.814 1.00 81.50 208 LEU A C 1
ATOM 1620 O O . LEU A 1 208 ? 6.833 -14.284 19.119 1.00 81.50 208 LEU A O 1
ATOM 1624 N N . ALA A 1 209 ? 8.314 -15.519 17.959 1.00 76.62 209 ALA A N 1
ATOM 1625 C CA . ALA A 1 209 ? 8.862 -14.383 17.229 1.00 76.62 209 ALA A CA 1
ATOM 1626 C C . ALA A 1 209 ? 7.769 -13.730 16.366 1.00 76.62 209 ALA A C 1
ATOM 1628 O O . ALA A 1 209 ? 7.500 -12.545 16.522 1.00 76.62 209 ALA A O 1
ATOM 1629 N N . SER A 1 210 ? 7.066 -14.490 15.526 1.00 72.88 210 SER A N 1
ATOM 1630 C CA . SER A 1 210 ? 5.972 -13.966 14.700 1.00 72.88 210 SER A CA 1
ATOM 1631 C C . SER A 1 210 ? 4.828 -13.359 15.516 1.00 72.88 210 SER A C 1
ATOM 1633 O O . SER A 1 210 ? 4.250 -12.376 15.076 1.00 72.88 210 SER A O 1
ATOM 1635 N N . MET A 1 211 ? 4.522 -13.876 16.707 1.00 74.12 211 MET A N 1
ATOM 1636 C CA . MET A 1 211 ? 3.535 -13.280 17.610 1.00 74.12 211 MET A CA 1
ATOM 1637 C C . MET A 1 211 ? 4.009 -11.922 18.125 1.00 74.12 211 MET A C 1
ATOM 1639 O O . MET A 1 211 ? 3.281 -10.945 17.999 1.00 74.12 211 MET A O 1
ATOM 1643 N N . ALA A 1 212 ? 5.230 -11.832 18.659 1.00 73.62 212 ALA A N 1
ATOM 1644 C CA . ALA A 1 212 ? 5.767 -10.578 19.184 1.00 73.62 212 ALA A CA 1
ATOM 1645 C C . ALA A 1 212 ? 5.951 -9.525 18.074 1.00 73.62 212 ALA A C 1
ATOM 1647 O O . ALA A 1 212 ? 5.461 -8.401 18.186 1.00 73.62 212 ALA A O 1
ATOM 1648 N N . TYR A 1 213 ? 6.602 -9.903 16.972 1.00 70.81 213 TYR A N 1
ATOM 1649 C CA . TYR A 1 213 ? 6.857 -9.016 15.836 1.00 70.81 213 TYR A CA 1
ATOM 1650 C C . TYR A 1 213 ? 5.575 -8.674 15.071 1.00 70.81 213 TYR A C 1
ATOM 1652 O O . TYR A 1 213 ? 5.337 -7.508 14.764 1.00 70.81 213 TYR A O 1
ATOM 1660 N N . GLY A 1 214 ? 4.721 -9.662 14.803 1.00 65.56 214 GLY A N 1
ATOM 1661 C CA . GLY A 1 214 ? 3.444 -9.468 14.116 1.00 65.56 214 GLY A CA 1
ATOM 1662 C C . GLY A 1 214 ? 2.457 -8.648 14.942 1.00 65.56 214 GLY A C 1
ATOM 1663 O O . GLY A 1 214 ? 1.710 -7.850 14.383 1.00 65.56 214 GLY A O 1
ATOM 1664 N N . PHE A 1 215 ? 2.485 -8.749 16.273 1.00 68.50 215 PHE A N 1
ATOM 1665 C CA . PHE A 1 215 ? 1.703 -7.858 17.128 1.00 68.50 215 PHE A CA 1
ATOM 1666 C C . PHE A 1 215 ? 2.182 -6.407 17.006 1.00 68.50 215 PHE A C 1
ATOM 1668 O O . PHE A 1 215 ? 1.392 -5.518 16.683 1.00 68.50 215 PHE A O 1
ATOM 1675 N N . LEU A 1 216 ? 3.486 -6.173 17.190 1.00 68.56 216 LEU A N 1
ATOM 1676 C CA . LEU A 1 216 ? 4.073 -4.831 17.139 1.00 68.56 216 LEU A CA 1
ATOM 1677 C C . LEU A 1 216 ? 3.957 -4.167 15.762 1.00 68.56 216 LEU A C 1
ATOM 1679 O O . LEU A 1 216 ? 3.884 -2.939 15.697 1.00 68.56 216 LEU A O 1
ATOM 1683 N N . ASN A 1 217 ? 3.919 -4.945 14.677 1.00 67.56 217 ASN A N 1
ATOM 1684 C CA . ASN A 1 217 ? 3.887 -4.409 13.317 1.00 67.56 217 ASN A CA 1
ATOM 1685 C C . ASN A 1 217 ? 2.504 -4.450 12.646 1.00 67.56 217 ASN A C 1
ATOM 1687 O O . ASN A 1 217 ? 2.167 -3.505 11.935 1.00 67.56 217 ASN A O 1
ATOM 1691 N N . CYS A 1 218 ? 1.679 -5.472 12.886 1.00 69.12 218 CYS A N 1
ATOM 1692 C CA . CYS A 1 218 ? 0.388 -5.619 12.202 1.00 69.12 218 CYS A CA 1
ATOM 1693 C C . CYS A 1 218 ? -0.807 -5.217 13.076 1.00 69.12 218 CYS A C 1
ATOM 1695 O O . CYS A 1 218 ? -1.815 -4.754 12.550 1.00 69.12 218 CYS A O 1
ATOM 1697 N N . LYS A 1 219 ? -0.731 -5.371 14.407 1.00 77.56 219 LYS A N 1
ATOM 1698 C CA . LYS A 1 219 ? -1.884 -5.106 15.299 1.00 77.56 219 LYS A CA 1
ATOM 1699 C C . LYS A 1 219 ? -1.930 -3.679 15.826 1.00 77.56 219 LYS A C 1
ATOM 170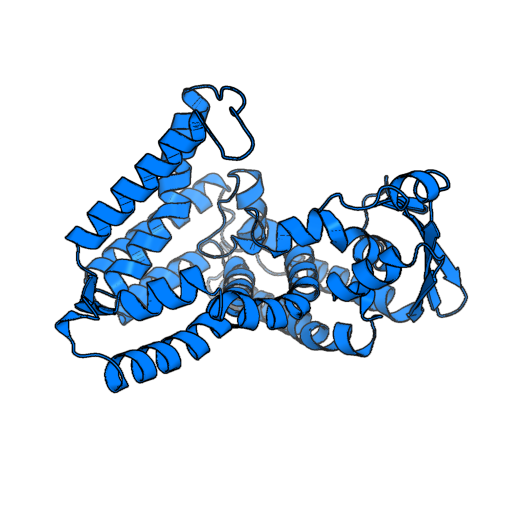1 O O . LYS A 1 219 ? -2.999 -3.141 16.097 1.00 77.56 219 LYS A O 1
ATOM 1706 N N . THR A 1 220 ? -0.778 -3.033 15.898 1.00 79.75 220 THR A N 1
ATOM 1707 C CA . THR A 1 220 ? -0.631 -1.618 16.256 1.00 79.75 220 THR A CA 1
ATOM 1708 C C . THR A 1 220 ? -1.353 -0.669 15.296 1.00 79.75 220 THR A C 1
ATOM 1710 O O . THR A 1 220 ? -1.742 0.409 15.725 1.00 79.75 220 THR A O 1
ATOM 1713 N N . TYR A 1 221 ? -1.599 -1.062 14.038 1.00 78.25 221 TYR A N 1
ATOM 1714 C CA . TYR A 1 221 ? -2.496 -0.323 13.137 1.00 78.25 221 TYR A CA 1
ATOM 1715 C C . TYR A 1 221 ? -3.929 -0.262 13.690 1.00 78.25 221 TYR A C 1
ATOM 1717 O O . TYR A 1 221 ? -4.490 0.821 13.827 1.00 78.25 221 TYR A O 1
ATOM 1725 N N . TYR A 1 222 ? -4.498 -1.402 14.098 1.00 85.25 222 TYR A N 1
ATOM 1726 C CA . TYR A 1 222 ? -5.842 -1.448 14.687 1.00 85.25 222 TYR A CA 1
ATOM 1727 C C . TYR A 1 222 ? -5.917 -0.702 16.022 1.00 85.25 222 TYR A C 1
ATOM 1729 O O . TYR A 1 222 ? -6.913 -0.040 16.298 1.00 85.25 222 TYR A O 1
ATOM 1737 N N . LEU A 1 223 ? -4.841 -0.745 16.814 1.00 88.56 223 LEU A N 1
ATOM 1738 C CA . LEU A 1 223 ? -4.694 0.032 18.052 1.00 88.56 223 LEU A CA 1
ATOM 1739 C C . LEU A 1 223 ? -4.556 1.547 17.824 1.00 88.56 223 LEU A C 1
ATOM 1741 O O . LEU A 1 223 ? -4.563 2.302 18.789 1.00 88.56 223 LEU A O 1
ATOM 1745 N N . VAL A 1 224 ? -4.418 1.999 16.579 1.00 88.12 224 VAL A N 1
ATOM 1746 C CA . VAL A 1 224 ? -4.428 3.421 16.217 1.00 88.12 224 VAL A CA 1
ATOM 1747 C C . VAL A 1 224 ? -5.755 3.786 15.566 1.00 88.12 224 VAL A C 1
ATOM 1749 O O . VAL A 1 224 ? -6.401 4.737 15.996 1.00 88.12 224 VAL A O 1
ATOM 1752 N N . LEU A 1 225 ? -6.195 2.998 14.582 1.00 86.94 225 LEU A N 1
ATOM 1753 C CA . LEU A 1 225 ? -7.426 3.245 13.840 1.00 86.94 225 LEU A CA 1
ATOM 1754 C C . LEU A 1 225 ? -8.673 3.158 14.728 1.00 86.94 225 LEU A C 1
ATOM 1756 O O . LEU A 1 225 ? -9.481 4.080 14.730 1.00 86.94 225 LEU A O 1
ATOM 1760 N N . LEU A 1 226 ? -8.843 2.067 15.484 1.00 90.81 226 LEU A N 1
ATOM 1761 C CA . LEU A 1 226 ? -10.077 1.850 16.243 1.00 90.81 226 LEU A CA 1
ATOM 1762 C C . LEU A 1 226 ? -10.256 2.886 17.363 1.00 90.81 226 LEU A C 1
ATOM 1764 O O . LEU A 1 226 ? -11.348 3.447 17.435 1.00 90.81 226 LEU A O 1
ATOM 1768 N N . PRO A 1 227 ? -9.228 3.231 18.171 1.00 92.75 227 PRO A N 1
ATOM 1769 C CA . PRO A 1 227 ? -9.352 4.330 19.128 1.00 92.75 227 PRO A CA 1
ATOM 1770 C C . PRO A 1 227 ? -9.634 5.689 18.486 1.00 92.75 227 PRO A C 1
ATOM 1772 O O . PRO A 1 227 ? -10.428 6.455 19.025 1.00 92.75 227 PRO A O 1
ATOM 1775 N N . ALA A 1 228 ? -9.055 5.974 17.313 1.00 89.94 228 ALA A N 1
ATOM 1776 C CA . ALA A 1 228 ? -9.351 7.202 16.572 1.00 89.94 228 ALA A CA 1
ATOM 1777 C C . ALA A 1 228 ? -10.818 7.287 16.102 1.00 89.94 228 ALA A C 1
ATOM 1779 O O . ALA A 1 228 ? -11.304 8.378 15.809 1.00 89.94 228 ALA A O 1
ATOM 1780 N N . CYS A 1 229 ? -11.525 6.155 16.053 1.00 91.25 229 CYS A N 1
ATOM 1781 C CA . CYS A 1 229 ? -12.933 6.053 15.681 1.00 91.25 229 CYS A CA 1
ATOM 1782 C C . CYS A 1 229 ? -13.855 5.707 16.865 1.00 91.25 229 CYS A C 1
ATOM 1784 O O . CYS A 1 229 ? -15.008 5.332 16.640 1.00 91.25 229 CYS A O 1
ATOM 1786 N N . PHE A 1 230 ? -13.387 5.799 18.116 1.00 93.44 230 PHE A N 1
ATOM 1787 C CA . PHE A 1 230 ? -14.233 5.496 19.271 1.00 93.44 230 PHE A CA 1
ATOM 1788 C C . PHE A 1 230 ? -15.478 6.387 19.333 1.00 93.44 230 PHE A C 1
ATOM 1790 O O . PHE A 1 230 ? -15.435 7.583 19.054 1.00 93.44 230 PHE A O 1
ATOM 1797 N N . GLY A 1 231 ? -16.599 5.775 19.709 1.00 92.69 231 GLY A N 1
ATOM 1798 C CA . GLY A 1 231 ? -17.923 6.393 19.708 1.00 92.69 231 GLY A CA 1
ATOM 1799 C C . GLY A 1 231 ? -18.663 6.291 18.373 1.00 92.69 231 GLY A C 1
ATOM 1800 O O . GLY A 1 231 ? -19.850 6.602 18.332 1.00 92.69 231 GLY A O 1
ATOM 1801 N N . LEU A 1 232 ? -18.018 5.826 17.296 1.00 93.19 232 LEU A N 1
ATOM 1802 C CA . LEU A 1 232 ? -18.711 5.558 16.038 1.00 93.19 232 LEU A CA 1
ATOM 1803 C C . LEU A 1 232 ? -19.648 4.354 16.191 1.00 93.19 232 LEU A C 1
ATOM 1805 O O . LEU A 1 232 ? -19.243 3.296 16.674 1.00 93.19 232 LEU A O 1
ATOM 1809 N N . GLU A 1 233 ? -20.888 4.502 15.736 1.00 93.69 233 GLU A N 1
ATOM 1810 C CA . GLU A 1 233 ? -21.866 3.418 15.678 1.00 93.69 233 GLU A CA 1
ATOM 1811 C C . GLU A 1 233 ? -21.890 2.804 14.277 1.00 93.69 233 GLU A C 1
ATOM 1813 O O . GLU A 1 233 ? -22.179 3.476 13.286 1.00 93.69 233 GLU A O 1
ATOM 1818 N N . LEU A 1 234 ? -21.575 1.514 14.192 1.00 91.44 234 LEU A N 1
ATOM 1819 C CA . LEU A 1 234 ? -21.578 0.751 12.951 1.00 91.44 234 LEU A CA 1
ATOM 1820 C C . LEU A 1 234 ? -22.902 0.012 12.786 1.00 91.44 234 LEU A C 1
ATOM 1822 O O . LEU A 1 234 ? -23.258 -0.826 13.608 1.00 91.44 234 LEU A O 1
ATOM 1826 N N . GLU A 1 235 ? -23.608 0.281 11.698 1.00 93.94 235 GLU A N 1
ATOM 1827 C CA . GLU A 1 235 ? -24.837 -0.427 11.336 1.00 93.94 235 GLU A CA 1
ATOM 1828 C C . GLU A 1 235 ? -24.521 -1.803 10.764 1.00 93.94 235 GLU A C 1
ATOM 1830 O O . GLU A 1 235 ? -23.936 -1.907 9.690 1.00 93.94 235 GLU A O 1
ATOM 1835 N N . LEU A 1 236 ? -24.915 -2.874 11.448 1.00 93.19 236 LEU A N 1
ATOM 1836 C CA . LEU A 1 236 ? -24.478 -4.220 11.078 1.00 93.19 236 LEU A CA 1
ATOM 1837 C C . LEU A 1 236 ? -25.111 -4.725 9.779 1.00 93.19 236 LEU A C 1
ATOM 1839 O O . LEU A 1 236 ? -24.476 -5.488 9.052 1.00 93.19 236 LEU A O 1
ATOM 1843 N N . LEU A 1 237 ? -26.342 -4.317 9.459 1.00 95.06 237 LEU A N 1
ATOM 1844 C CA . LEU A 1 237 ? -27.043 -4.869 8.301 1.00 95.06 237 LEU A CA 1
ATOM 1845 C C . LEU A 1 237 ? -26.425 -4.439 6.955 1.00 95.06 237 LEU A C 1
ATOM 1847 O O . LEU A 1 237 ? -26.200 -5.323 6.128 1.00 95.06 237 LEU A O 1
ATOM 1851 N N . PRO A 1 238 ? -26.071 -3.158 6.717 1.00 95.19 238 PRO A N 1
ATOM 1852 C CA . PRO A 1 238 ? -25.285 -2.767 5.545 1.00 95.19 238 PRO A CA 1
ATOM 1853 C C . PRO A 1 238 ? -23.988 -3.573 5.390 1.00 95.19 238 PRO A C 1
ATOM 1855 O O . PRO A 1 238 ? -23.698 -4.038 4.289 1.00 95.19 238 PRO A O 1
ATOM 1858 N N . TRP A 1 239 ? -23.257 -3.811 6.490 1.00 92.88 239 TRP A N 1
ATOM 1859 C CA . TRP A 1 239 ? -22.045 -4.642 6.478 1.00 92.88 239 TRP A CA 1
ATOM 1860 C C . TRP A 1 239 ? -22.338 -6.087 6.060 1.00 92.88 239 TRP A C 1
ATOM 1862 O O . TRP A 1 239 ? -21.625 -6.635 5.222 1.00 92.88 239 TRP A O 1
ATOM 1872 N N . LEU A 1 240 ? -23.396 -6.702 6.597 1.00 94.00 240 LEU A N 1
ATOM 1873 C CA . LEU A 1 240 ? -23.796 -8.069 6.243 1.00 94.00 240 LEU A CA 1
ATOM 1874 C C . LEU A 1 240 ? -24.249 -8.188 4.784 1.00 94.00 240 LEU A C 1
ATOM 1876 O O . LEU A 1 240 ? -23.910 -9.167 4.114 1.00 94.00 240 LEU A O 1
ATOM 1880 N N . LEU A 1 241 ? -25.003 -7.206 4.285 1.00 95.06 241 LEU A N 1
ATOM 1881 C CA . LEU A 1 241 ? -25.455 -7.172 2.895 1.00 95.06 241 LEU A CA 1
ATOM 1882 C C . LEU A 1 241 ? -24.274 -7.037 1.939 1.00 95.06 241 LEU A C 1
ATOM 1884 O O . LEU A 1 241 ? -24.185 -7.802 0.980 1.00 95.06 241 LEU A O 1
ATOM 1888 N N . ASP A 1 242 ? -23.350 -6.118 2.216 1.00 94.94 242 ASP A N 1
ATOM 1889 C CA . ASP A 1 242 ? -22.153 -5.966 1.397 1.00 94.94 242 ASP A CA 1
ATOM 1890 C C . ASP A 1 242 ? -21.269 -7.218 1.441 1.00 94.94 242 ASP A C 1
ATOM 1892 O O . ASP A 1 242 ? -20.844 -7.696 0.395 1.00 94.94 242 ASP A O 1
ATOM 1896 N N . ALA A 1 243 ? -21.062 -7.817 2.618 1.00 91.50 243 ALA A N 1
ATOM 1897 C CA . ALA A 1 243 ? -20.295 -9.056 2.750 1.00 91.50 243 ALA A CA 1
ATOM 1898 C C . ALA A 1 243 ? -20.928 -10.232 1.981 1.00 91.50 243 ALA A C 1
ATOM 1900 O O . ALA A 1 243 ? -20.212 -11.047 1.402 1.00 91.50 243 ALA A O 1
ATOM 1901 N N . SER A 1 244 ? -22.262 -10.312 1.946 1.00 94.56 244 SER A N 1
ATOM 1902 C CA . SER A 1 244 ? -22.993 -11.384 1.251 1.00 94.56 244 SER A CA 1
ATOM 1903 C C . SER A 1 244 ? -23.032 -11.180 -0.262 1.00 94.56 244 SER A C 1
ATOM 1905 O O . SER A 1 244 ? -22.946 -12.135 -1.032 1.00 94.56 244 SER A O 1
ATOM 1907 N N . LEU A 1 245 ? -23.198 -9.931 -0.702 1.00 95.00 245 LEU A N 1
ATOM 1908 C CA . LEU A 1 245 ? -23.374 -9.591 -2.110 1.00 95.00 245 LEU A CA 1
ATOM 1909 C C . LEU A 1 245 ? -22.061 -9.210 -2.796 1.00 95.00 245 LEU A C 1
ATOM 1911 O O . LEU A 1 245 ? -22.025 -9.225 -4.023 1.00 95.00 245 LEU A O 1
ATOM 1915 N N . GLY A 1 246 ? -21.013 -8.863 -2.050 1.00 93.44 246 GLY A N 1
ATOM 1916 C CA . GLY A 1 246 ? -19.719 -8.404 -2.552 1.00 93.44 246 GLY A CA 1
ATOM 1917 C C . GLY A 1 246 ? -19.800 -7.100 -3.348 1.00 93.44 246 GLY A C 1
ATOM 1918 O O . GLY A 1 246 ? -19.143 -6.984 -4.381 1.00 93.44 246 GLY A O 1
ATOM 1919 N N . LEU A 1 247 ? -20.641 -6.139 -2.948 1.00 93.00 247 LEU A N 1
ATOM 1920 C CA . LEU A 1 247 ? -20.897 -4.931 -3.745 1.00 93.00 247 LEU A CA 1
ATOM 1921 C C . LEU A 1 247 ? -19.674 -4.008 -3.774 1.00 93.00 247 LEU A C 1
ATOM 1923 O O . LEU A 1 247 ? -19.220 -3.646 -4.860 1.00 93.00 247 LEU A O 1
ATOM 1927 N N . SER A 1 248 ? -19.096 -3.696 -2.612 1.00 92.88 248 SER A N 1
ATOM 1928 C CA . SER A 1 248 ? -17.869 -2.899 -2.500 1.00 92.88 248 SER A CA 1
ATOM 1929 C C . SER A 1 248 ? -16.724 -3.567 -3.247 1.00 92.88 248 SER A C 1
ATOM 1931 O O . SER A 1 248 ? -16.028 -2.906 -4.010 1.00 92.88 248 SER A O 1
ATOM 1933 N N . ALA A 1 249 ? -16.580 -4.889 -3.107 1.00 88.31 249 ALA A N 1
ATOM 1934 C CA . ALA A 1 249 ? -15.546 -5.660 -3.793 1.00 88.31 249 ALA A CA 1
ATOM 1935 C C . ALA A 1 249 ? -15.675 -5.585 -5.324 1.00 88.31 249 ALA A C 1
ATOM 1937 O O . ALA A 1 249 ? -14.667 -5.453 -6.012 1.00 88.31 249 ALA A O 1
ATOM 1938 N N . ARG A 1 250 ? -16.899 -5.609 -5.876 1.00 88.56 250 ARG A N 1
ATOM 1939 C CA . ARG A 1 250 ? -17.112 -5.420 -7.322 1.00 88.56 250 ARG A CA 1
ATOM 1940 C C . ARG A 1 250 ? -16.680 -4.031 -7.785 1.00 88.56 250 ARG A C 1
ATOM 1942 O O . ARG A 1 250 ? -16.021 -3.928 -8.813 1.00 88.56 250 ARG A O 1
ATOM 1949 N N . VAL A 1 251 ? -17.023 -2.981 -7.037 1.00 88.25 251 VAL A N 1
ATOM 1950 C CA . VAL A 1 251 ? -16.623 -1.601 -7.368 1.00 88.25 251 VAL A CA 1
ATOM 1951 C C . VAL A 1 251 ? -15.103 -1.439 -7.268 1.00 88.25 251 VAL A C 1
ATOM 1953 O O . VAL A 1 251 ? -14.471 -0.993 -8.224 1.00 88.25 251 VAL A O 1
ATOM 1956 N N . SER A 1 252 ? -14.508 -1.860 -6.150 1.00 86.69 252 SER A N 1
ATOM 1957 C CA . SER A 1 252 ? -13.061 -1.814 -5.915 1.00 86.69 252 SER A CA 1
ATOM 1958 C C . SER A 1 252 ? -12.281 -2.629 -6.953 1.00 86.69 252 SER A C 1
ATOM 1960 O O . SER A 1 252 ? -11.293 -2.140 -7.491 1.00 86.69 252 SER A O 1
ATOM 1962 N N . GLY A 1 253 ? -12.770 -3.811 -7.344 1.00 80.94 253 GLY A N 1
ATOM 1963 C CA . GLY A 1 253 ? -12.130 -4.663 -8.354 1.00 80.94 253 GLY A CA 1
ATOM 1964 C C . GLY A 1 253 ? -12.082 -4.062 -9.766 1.00 80.94 253 GLY A C 1
ATOM 1965 O O . GLY A 1 253 ? -11.287 -4.501 -10.596 1.00 80.94 253 GLY A O 1
ATOM 1966 N N . HIS A 1 254 ? -12.896 -3.045 -10.075 1.00 79.94 254 HIS A N 1
ATOM 1967 C CA . HIS A 1 254 ? -12.726 -2.266 -11.307 1.00 79.94 254 HIS A CA 1
ATOM 1968 C C . HIS A 1 254 ? -11.565 -1.271 -11.207 1.00 79.94 254 HIS A C 1
ATOM 1970 O O . HIS A 1 254 ? -10.865 -1.060 -12.193 1.00 79.94 254 HIS A O 1
ATOM 1976 N N . LEU A 1 255 ? -11.348 -0.685 -10.029 1.00 77.69 255 LEU A N 1
ATOM 1977 C CA . LEU A 1 255 ? -10.296 0.304 -9.783 1.00 77.69 255 LEU A CA 1
ATOM 1978 C C . LEU A 1 255 ? -8.928 -0.350 -9.568 1.00 77.69 255 LEU A C 1
ATOM 1980 O O . LEU A 1 255 ? -7.909 0.186 -9.999 1.00 77.69 255 LEU A O 1
ATOM 1984 N N . GLU A 1 256 ? -8.909 -1.536 -8.964 1.00 75.69 256 GLU A N 1
ATOM 1985 C CA . GLU A 1 256 ? -7.701 -2.322 -8.711 1.00 75.69 256 GLU A CA 1
ATOM 1986 C C . GLU A 1 256 ? -6.911 -2.628 -9.992 1.00 75.69 256 GLU A C 1
ATOM 1988 O O . GLU A 1 256 ? -5.681 -2.623 -9.972 1.00 75.69 256 GLU A O 1
ATOM 1993 N N . ARG A 1 257 ? -7.598 -2.805 -11.130 1.00 73.00 257 ARG A N 1
ATOM 1994 C CA . ARG A 1 257 ? -6.963 -3.074 -12.436 1.00 73.00 257 ARG A CA 1
ATOM 1995 C C . ARG A 1 257 ? -5.926 -2.024 -12.807 1.00 73.00 257 ARG A C 1
ATOM 1997 O O . ARG A 1 257 ? -4.917 -2.341 -13.416 1.00 73.00 257 ARG A O 1
ATOM 2004 N N . TYR A 1 258 ? -6.159 -0.775 -12.422 1.00 72.69 258 TYR A N 1
ATOM 2005 C CA . TYR A 1 258 ? -5.257 0.327 -12.734 1.00 72.69 258 TYR A CA 1
ATOM 2006 C C . TYR A 1 258 ? -4.082 0.405 -11.755 1.00 72.69 258 TYR A C 1
ATOM 2008 O O . TYR A 1 258 ? -3.040 0.969 -12.073 1.00 72.69 258 TYR A O 1
ATOM 2016 N N . TRP A 1 259 ? -4.205 -0.172 -10.561 1.00 76.00 259 TRP A N 1
ATOM 2017 C CA . TRP A 1 259 ? -3.178 -0.028 -9.536 1.00 76.00 259 TRP A CA 1
ATOM 2018 C C . TRP A 1 259 ? -1.922 -0.846 -9.792 1.00 76.00 259 TRP A C 1
ATOM 2020 O O . TRP A 1 259 ? -0.833 -0.479 -9.359 1.00 76.00 259 TRP A O 1
ATOM 2030 N N . GLN A 1 260 ? -2.049 -1.933 -10.535 1.00 72.50 260 GLN A N 1
ATOM 2031 C CA . GLN A 1 260 ? -0.974 -2.899 -10.688 1.00 72.50 260 GLN A CA 1
ATOM 2032 C C . GLN A 1 260 ? 0.300 -2.308 -11.308 1.00 72.50 260 GLN A C 1
ATOM 2034 O O . GLN A 1 260 ? 1.416 -2.518 -10.824 1.00 72.50 260 GLN A O 1
ATOM 2039 N N . VAL A 1 261 ? 0.144 -1.449 -12.315 1.00 74.94 261 VAL A N 1
ATOM 2040 C CA . VAL A 1 261 ? 1.277 -0.736 -12.913 1.00 74.94 261 VAL A CA 1
ATOM 2041 C C . VAL A 1 261 ? 1.876 0.311 -11.964 1.00 74.94 261 VAL A C 1
ATOM 2043 O O . VAL A 1 261 ? 3.094 0.499 -11.922 1.00 74.94 261 VAL A O 1
ATOM 2046 N N . HIS A 1 262 ? 1.053 0.953 -11.130 1.00 78.88 262 HIS A N 1
ATOM 2047 C CA . HIS A 1 262 ? 1.538 1.869 -10.097 1.00 78.88 262 HIS A CA 1
ATOM 2048 C C . HIS A 1 262 ? 2.342 1.136 -9.032 1.00 78.88 262 HIS A C 1
ATOM 2050 O O . HIS A 1 262 ? 3.411 1.617 -8.645 1.00 78.88 262 HIS A O 1
ATOM 2056 N N . PHE A 1 263 ? 1.868 -0.039 -8.614 1.00 78.06 263 PHE A N 1
ATOM 2057 C CA . PHE A 1 263 ? 2.587 -0.907 -7.699 1.00 78.06 263 PHE A CA 1
ATOM 2058 C C . PHE A 1 263 ? 3.972 -1.252 -8.252 1.00 78.06 263 PHE A C 1
ATOM 2060 O O . PHE A 1 263 ? 4.962 -1.080 -7.541 1.00 78.06 263 PHE A O 1
ATOM 2067 N N . TYR A 1 264 ? 4.077 -1.628 -9.533 1.00 79.81 264 TYR A N 1
ATOM 2068 C CA . TYR A 1 264 ? 5.372 -1.867 -10.178 1.00 79.81 264 TYR A CA 1
ATOM 2069 C C . TYR A 1 264 ? 6.316 -0.660 -10.042 1.00 79.81 264 TYR A C 1
ATOM 2071 O O . TYR A 1 264 ? 7.467 -0.813 -9.625 1.00 79.81 264 TYR A O 1
ATOM 2079 N N . HIS A 1 265 ? 5.843 0.556 -10.332 1.00 82.75 265 HIS A N 1
ATOM 2080 C CA . HIS A 1 265 ? 6.664 1.763 -10.208 1.00 82.75 265 HIS A CA 1
ATOM 2081 C C . HIS A 1 265 ? 7.133 2.012 -8.770 1.00 82.75 265 HIS A C 1
ATOM 2083 O O . HIS A 1 265 ? 8.327 2.229 -8.542 1.00 82.75 265 HIS A O 1
ATOM 2089 N N . ILE A 1 266 ? 6.222 1.920 -7.799 1.00 84.50 266 ILE A N 1
ATOM 2090 C CA . ILE A 1 266 ? 6.529 2.108 -6.375 1.00 84.50 266 ILE A CA 1
ATOM 2091 C C . ILE A 1 266 ? 7.516 1.035 -5.897 1.00 84.50 266 ILE A C 1
ATOM 2093 O O . ILE A 1 266 ? 8.489 1.361 -5.216 1.00 84.50 266 ILE A O 1
ATOM 2097 N N . HIS A 1 267 ? 7.334 -0.221 -6.316 1.00 81.50 267 HIS A N 1
ATOM 2098 C CA . HIS A 1 267 ? 8.240 -1.337 -6.039 1.00 81.50 267 HIS A CA 1
ATOM 2099 C C . HIS A 1 267 ? 9.653 -1.076 -6.559 1.00 81.50 267 HIS A C 1
ATOM 2101 O O . HIS A 1 267 ? 10.620 -1.134 -5.797 1.00 81.50 267 HIS A O 1
ATOM 2107 N N . ARG A 1 268 ? 9.791 -0.682 -7.831 1.00 84.56 268 ARG A N 1
ATOM 2108 C CA . ARG A 1 268 ? 11.096 -0.339 -8.419 1.00 84.56 268 ARG A CA 1
ATOM 2109 C C . ARG A 1 268 ? 11.763 0.838 -7.708 1.00 84.56 268 ARG A C 1
ATOM 2111 O O . ARG A 1 268 ? 12.973 0.806 -7.491 1.00 84.56 268 ARG A O 1
ATOM 2118 N N . MET A 1 269 ? 10.995 1.853 -7.319 1.00 89.06 269 MET A N 1
ATOM 2119 C CA . MET A 1 269 ? 11.505 2.987 -6.545 1.00 89.06 269 MET A CA 1
ATOM 2120 C C . MET A 1 269 ? 11.891 2.594 -5.113 1.00 89.06 269 MET A C 1
ATOM 2122 O O . MET A 1 269 ? 12.838 3.155 -4.566 1.00 89.06 269 MET A O 1
ATOM 2126 N N . GLY A 1 270 ? 11.232 1.588 -4.534 1.00 86.88 270 GLY A N 1
ATOM 2127 C CA . GLY A 1 270 ? 11.589 0.988 -3.248 1.00 86.88 270 GLY A CA 1
ATOM 2128 C C . GLY A 1 270 ? 13.014 0.424 -3.205 1.00 86.88 270 GLY A C 1
ATOM 2129 O O . GLY A 1 270 ? 13.623 0.394 -2.141 1.00 86.88 270 GLY A O 1
ATOM 2130 N N . HIS A 1 271 ? 13.584 0.049 -4.354 1.00 86.06 271 HIS A N 1
ATOM 2131 C CA . HIS A 1 271 ? 14.959 -0.452 -4.466 1.00 86.06 271 HIS A CA 1
ATOM 2132 C C . HIS A 1 271 ? 16.035 0.634 -4.643 1.00 86.06 271 HIS A C 1
ATOM 2134 O O . HIS A 1 271 ? 17.221 0.309 -4.697 1.00 86.06 271 HIS A O 1
ATOM 2140 N N . ILE A 1 272 ? 15.667 1.916 -4.721 1.00 90.00 272 ILE A N 1
ATOM 2141 C CA . ILE A 1 272 ? 16.635 3.026 -4.744 1.00 90.00 272 ILE A CA 1
ATOM 2142 C C . ILE A 1 272 ? 17.439 3.016 -3.441 1.00 90.00 272 ILE A C 1
ATOM 2144 O O . ILE A 1 272 ? 16.848 2.894 -2.376 1.00 90.00 272 ILE A O 1
ATOM 2148 N N . THR A 1 273 ? 18.764 3.194 -3.498 1.00 85.56 273 THR A N 1
ATOM 2149 C CA . THR A 1 273 ? 19.720 2.936 -2.397 1.00 85.56 273 THR A CA 1
ATOM 2150 C C . THR A 1 273 ? 19.226 3.356 -1.006 1.00 85.56 273 THR A C 1
ATOM 2152 O O . THR A 1 273 ? 19.309 2.587 -0.047 1.00 85.56 273 THR A O 1
ATOM 2155 N N . ASN A 1 274 ? 18.690 4.568 -0.876 1.00 85.50 274 ASN A N 1
ATOM 2156 C CA . ASN A 1 274 ? 18.295 5.118 0.422 1.00 85.50 274 ASN A CA 1
ATOM 2157 C C . ASN A 1 274 ? 16.822 4.904 0.759 1.00 85.50 274 ASN A C 1
ATOM 2159 O O . ASN A 1 274 ? 16.490 4.711 1.924 1.00 85.50 274 ASN A O 1
ATOM 2163 N N . VAL A 1 275 ? 15.962 4.827 -0.257 1.00 86.31 275 VAL A N 1
ATOM 2164 C CA . VAL A 1 275 ? 14.570 4.384 -0.093 1.00 86.31 275 VAL A CA 1
ATOM 2165 C C . VAL A 1 275 ? 14.542 2.935 0.384 1.00 86.31 275 VAL A C 1
ATOM 2167 O O . VAL A 1 275 ? 13.771 2.585 1.273 1.00 86.31 275 VAL A O 1
ATOM 2170 N N . TYR A 1 276 ? 15.452 2.110 -0.134 1.00 84.44 276 TYR A N 1
ATOM 2171 C CA . TYR A 1 276 ? 15.592 0.726 0.264 1.00 84.44 276 TYR A CA 1
ATOM 2172 C C . TYR A 1 276 ? 15.863 0.638 1.756 1.00 84.44 276 TYR A C 1
ATOM 2174 O O . TYR A 1 276 ? 15.100 0.016 2.478 1.00 84.44 276 TYR A O 1
ATOM 2182 N N . ASN A 1 277 ? 16.885 1.331 2.252 1.00 80.31 277 ASN A N 1
ATOM 2183 C CA . ASN A 1 277 ? 17.246 1.260 3.666 1.00 80.31 277 ASN A CA 1
ATOM 2184 C C . ASN A 1 277 ? 16.211 1.875 4.624 1.00 80.31 277 ASN A C 1
ATOM 2186 O O . ASN A 1 277 ? 16.188 1.474 5.786 1.00 80.31 277 ASN A O 1
ATOM 2190 N N . ASP A 1 278 ? 15.382 2.814 4.164 1.00 80.00 278 ASP A N 1
ATOM 2191 C CA . ASP A 1 278 ? 14.415 3.516 5.017 1.00 80.00 278 ASP A CA 1
ATOM 2192 C C . ASP A 1 278 ? 12.976 2.993 4.890 1.00 80.00 278 ASP A C 1
ATOM 2194 O O . ASP A 1 278 ? 12.161 3.273 5.762 1.00 80.00 278 ASP A O 1
ATOM 2198 N N . ALA A 1 279 ? 12.642 2.239 3.839 1.00 77.06 279 ALA A N 1
ATOM 2199 C CA . ALA A 1 279 ? 11.269 1.800 3.582 1.00 77.06 279 ALA A CA 1
ATOM 2200 C C . ALA A 1 279 ? 11.153 0.331 3.165 1.00 77.06 279 ALA A C 1
ATOM 2202 O O . ALA A 1 279 ? 10.374 -0.418 3.750 1.00 77.06 279 ALA A O 1
ATOM 2203 N N . HIS A 1 280 ? 11.934 -0.101 2.175 1.00 75.62 280 HIS A N 1
ATOM 2204 C CA . HIS A 1 280 ? 11.779 -1.433 1.588 1.00 75.62 280 HIS A CA 1
ATOM 2205 C C . HIS A 1 280 ? 12.487 -2.507 2.427 1.00 75.62 280 HIS A C 1
ATOM 2207 O O . HIS A 1 280 ? 11.889 -3.491 2.816 1.00 75.62 280 HIS A O 1
ATOM 2213 N N . LYS A 1 281 ? 13.742 -2.307 2.814 1.00 74.44 281 LYS A N 1
ATOM 2214 C CA . LYS A 1 281 ? 14.593 -3.281 3.512 1.00 74.44 281 LYS A CA 1
ATOM 2215 C C . LYS A 1 281 ? 13.930 -3.948 4.723 1.00 74.44 281 LYS A C 1
ATOM 2217 O O . LYS A 1 281 ? 14.185 -5.122 4.968 1.00 74.44 281 LYS A O 1
ATOM 2222 N N . PHE A 1 282 ? 13.078 -3.235 5.457 1.00 66.94 282 PHE A N 1
ATOM 2223 C CA . PHE A 1 282 ? 12.425 -3.759 6.656 1.00 66.94 282 PHE A CA 1
ATOM 2224 C C . PHE A 1 282 ? 11.556 -4.999 6.395 1.00 66.94 282 PHE A C 1
ATOM 2226 O O . PHE A 1 282 ? 11.639 -5.923 7.204 1.00 66.94 282 PHE A O 1
ATOM 2233 N N . HIS A 1 283 ? 10.859 -5.116 5.252 1.00 60.84 283 HIS A N 1
ATOM 2234 C CA . HIS A 1 283 ? 10.052 -6.325 5.000 1.00 60.84 283 HIS A CA 1
ATOM 2235 C C . HIS A 1 283 ? 10.893 -7.574 4.710 1.00 60.84 283 HIS A C 1
ATOM 2237 O O . HIS A 1 283 ? 10.400 -8.687 4.870 1.00 60.84 283 HIS A O 1
ATOM 2243 N N . HIS A 1 284 ? 12.157 -7.418 4.293 1.00 60.81 284 HIS A N 1
ATOM 2244 C CA . HIS A 1 284 ? 13.070 -8.549 4.069 1.00 60.81 284 HIS A CA 1
ATOM 2245 C C . HIS A 1 284 ? 13.587 -9.140 5.383 1.00 60.81 284 HIS A C 1
ATOM 2247 O O . HIS A 1 284 ? 13.805 -10.344 5.478 1.00 60.81 284 HIS A O 1
ATOM 2253 N N . TYR A 1 285 ? 13.793 -8.303 6.403 1.00 55.72 285 TYR A N 1
ATOM 2254 C CA . TYR A 1 285 ? 14.245 -8.758 7.726 1.00 55.72 285 TYR A CA 1
ATOM 2255 C C . TYR A 1 285 ? 13.095 -9.202 8.620 1.00 55.72 285 TYR A C 1
ATOM 2257 O O . TYR A 1 285 ? 13.277 -10.011 9.528 1.00 55.72 285 TYR A O 1
ATOM 2265 N N . LEU A 1 286 ? 11.919 -8.650 8.372 1.00 51.62 286 LEU A N 1
ATOM 2266 C CA . LEU A 1 286 ? 10.729 -8.852 9.158 1.00 51.62 286 LEU A CA 1
ATOM 2267 C C . LEU A 1 286 ? 9.592 -9.007 8.151 1.00 51.62 286 LEU A C 1
ATOM 2269 O O . LEU A 1 286 ? 9.013 -8.009 7.737 1.00 51.62 286 LEU A O 1
ATOM 2273 N N . HIS A 1 287 ? 9.327 -10.242 7.707 1.00 45.91 287 HIS A N 1
ATOM 2274 C CA . HIS A 1 287 ? 8.239 -10.531 6.768 1.00 45.91 287 HIS A CA 1
ATOM 2275 C C . HIS A 1 287 ? 6.978 -9.756 7.185 1.00 45.91 287 HIS A C 1
ATOM 2277 O O . HIS A 1 287 ? 6.563 -9.825 8.344 1.00 45.91 287 HIS A O 1
ATOM 2283 N N . ASP A 1 288 ? 6.444 -8.962 6.260 1.00 47.09 288 ASP A N 1
ATOM 2284 C CA . ASP A 1 288 ? 5.249 -8.123 6.430 1.00 47.09 288 ASP A CA 1
ATOM 2285 C C . ASP A 1 288 ? 5.382 -6.956 7.421 1.00 47.09 288 ASP A C 1
ATOM 2287 O O . ASP A 1 288 ? 4.394 -6.398 7.896 1.00 47.09 288 ASP A O 1
ATOM 2291 N N . CYS A 1 289 ? 6.614 -6.558 7.734 1.00 44.78 289 CYS A N 1
ATOM 2292 C CA . CYS A 1 289 ? 6.896 -5.424 8.597 1.00 44.78 289 CYS A CA 1
ATOM 2293 C C . CYS A 1 289 ? 7.646 -4.357 7.815 1.00 44.78 289 CYS A C 1
ATOM 2295 O O . CYS A 1 289 ? 8.820 -4.479 7.475 1.00 44.78 289 CYS A O 1
ATOM 2297 N N . THR A 1 290 ? 6.966 -3.257 7.584 1.00 49.25 290 THR A N 1
ATOM 2298 C CA . THR A 1 290 ? 7.531 -2.063 6.967 1.00 49.25 290 THR A CA 1
ATOM 2299 C C . THR A 1 290 ? 7.217 -0.856 7.839 1.00 49.25 290 THR A C 1
ATOM 2301 O O . THR A 1 290 ? 6.272 -0.935 8.629 1.00 49.25 290 THR A O 1
ATOM 2304 N N . PRO A 1 291 ? 7.961 0.259 7.729 1.00 50.28 291 PRO A N 1
ATOM 2305 C CA . PRO A 1 291 ? 7.596 1.478 8.436 1.00 50.28 291 PRO A CA 1
ATOM 2306 C C . PRO A 1 291 ? 6.153 1.843 8.108 1.00 50.28 291 PRO A C 1
ATOM 2308 O O . PRO A 1 291 ? 5.843 1.937 6.927 1.00 50.28 291 PRO A O 1
ATOM 2311 N N . PHE A 1 292 ? 5.351 1.952 9.170 1.00 51.50 292 PHE A N 1
ATOM 2312 C CA . PHE A 1 292 ? 3.903 2.135 9.395 1.00 51.50 292 PHE A CA 1
ATOM 2313 C C . PHE A 1 292 ? 2.888 1.875 8.275 1.00 51.50 292 PHE A C 1
ATOM 2315 O O . PHE A 1 292 ? 1.785 1.476 8.601 1.00 51.50 292 PHE A O 1
ATOM 2322 N N . ASP A 1 293 ? 3.239 2.027 7.006 1.00 49.44 293 ASP A N 1
ATOM 2323 C CA . ASP A 1 293 ? 2.359 1.943 5.845 1.00 49.44 293 ASP A CA 1
ATOM 2324 C C . ASP A 1 293 ? 3.101 1.489 4.571 1.00 49.44 293 ASP A C 1
ATOM 2326 O O . ASP A 1 293 ? 2.525 1.418 3.497 1.00 49.44 293 ASP A O 1
ATOM 2330 N N . ALA A 1 294 ? 4.385 1.128 4.636 1.00 49.75 294 ALA A N 1
ATOM 2331 C CA . ALA A 1 294 ? 5.111 0.571 3.490 1.00 49.75 294 ALA A CA 1
ATOM 2332 C C . ALA A 1 294 ? 4.788 -0.923 3.243 1.00 49.75 294 ALA A C 1
ATOM 2334 O O . ALA A 1 294 ? 5.549 -1.622 2.569 1.00 49.75 294 ALA A O 1
ATOM 2335 N N . HIS A 1 295 ? 3.645 -1.402 3.769 1.00 54.62 295 HIS A N 1
ATOM 2336 C CA . HIS A 1 295 ? 3.196 -2.803 3.714 1.00 54.62 295 HIS A CA 1
ATOM 2337 C C . HIS A 1 295 ? 2.985 -3.257 2.271 1.00 54.62 295 HIS A C 1
ATOM 2339 O O . HIS A 1 295 ? 2.955 -4.450 1.992 1.00 54.62 295 HIS A O 1
ATOM 2345 N N . ILE A 1 296 ? 2.948 -2.292 1.353 1.00 53.56 296 ILE A N 1
ATOM 2346 C CA . ILE A 1 296 ? 3.043 -2.476 -0.084 1.00 53.56 296 ILE A CA 1
ATOM 2347 C C . ILE A 1 296 ? 4.111 -3.514 -0.479 1.00 53.56 296 ILE A C 1
ATOM 2349 O O . ILE A 1 296 ? 3.907 -4.283 -1.409 1.00 53.56 296 ILE A O 1
ATOM 2353 N N . PHE A 1 297 ? 5.233 -3.591 0.243 1.00 55.09 297 PHE A N 1
ATOM 2354 C CA . PHE A 1 297 ? 6.306 -4.535 -0.071 1.00 55.09 297 PHE A CA 1
ATOM 2355 C C . PHE A 1 297 ? 6.303 -5.816 0.781 1.00 55.09 297 PHE A C 1
ATOM 2357 O O . PHE A 1 297 ? 7.001 -6.774 0.460 1.00 55.09 297 PHE A O 1
ATOM 2364 N N . GLY A 1 298 ? 5.564 -5.821 1.891 1.00 49.47 298 GLY A N 1
ATOM 2365 C CA . GLY A 1 298 ? 5.538 -6.897 2.872 1.00 49.47 298 GLY A CA 1
ATOM 2366 C C . GLY A 1 298 ? 4.119 -7.418 3.049 1.00 49.47 298 GLY A C 1
ATOM 2367 O O . GLY A 1 298 ? 3.356 -6.881 3.848 1.00 49.47 298 GLY A O 1
ATOM 2368 N N . GLY A 1 299 ? 3.786 -8.462 2.300 1.00 4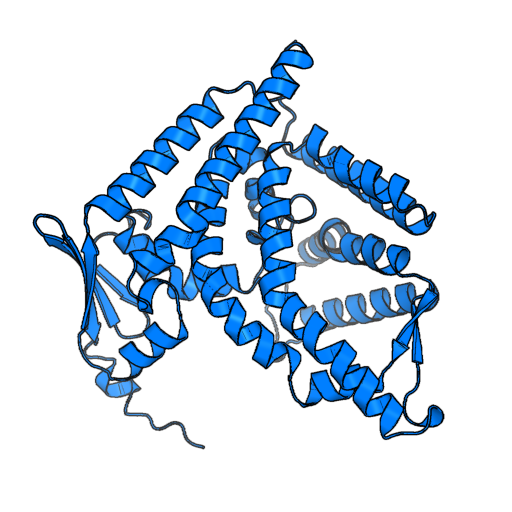6.88 299 GLY A N 1
ATOM 2369 C CA . GLY A 1 299 ? 2.548 -9.216 2.448 1.00 46.88 299 GLY A CA 1
ATOM 2370 C C . GLY A 1 299 ? 1.889 -9.472 1.109 1.00 46.88 299 GLY A C 1
ATOM 2371 O O . GLY A 1 299 ? 2.136 -8.773 0.133 1.00 46.88 299 GLY A O 1
ATOM 2372 N N . HIS A 1 300 ? 1.006 -10.468 1.067 1.00 40.56 300 HIS A N 1
ATOM 2373 C CA . HIS A 1 300 ? 0.085 -10.729 -0.043 1.00 40.56 300 HIS A CA 1
ATOM 2374 C C . HIS A 1 300 ? -0.960 -9.606 -0.217 1.00 40.56 300 HIS A C 1
ATOM 2376 O O . HIS A 1 300 ? -2.134 -9.884 -0.453 1.00 40.56 300 HIS A O 1
ATOM 2382 N N . VAL A 1 301 ? -0.562 -8.336 -0.084 1.00 42.66 301 VAL A N 1
ATOM 2383 C CA . VAL A 1 301 ? -1.322 -7.221 -0.643 1.00 42.66 301 VAL A CA 1
ATOM 2384 C C . VAL A 1 301 ? -1.496 -7.527 -2.129 1.00 42.66 301 VAL A C 1
ATOM 2386 O O . VAL A 1 301 ? -0.609 -8.116 -2.756 1.00 42.66 301 VAL A O 1
ATOM 2389 N N . LEU A 1 302 ? -2.662 -7.191 -2.673 1.00 47.38 302 LEU A N 1
ATOM 2390 C CA . LEU A 1 302 ? -3.082 -7.511 -4.040 1.00 47.38 302 LEU A CA 1
ATOM 2391 C C . LEU A 1 302 ? -1.975 -7.238 -5.082 1.00 47.38 302 LEU A C 1
ATOM 2393 O O . LEU A 1 302 ? -1.776 -8.049 -5.987 1.00 47.38 302 LEU A O 1
ATOM 2397 N N . GLY A 1 303 ? -1.165 -6.192 -4.865 1.00 47.78 303 GLY A N 1
ATOM 2398 C CA . GLY A 1 303 ? 0.022 -5.860 -5.658 1.00 47.78 303 GLY A CA 1
ATOM 2399 C C . GLY A 1 303 ? 1.153 -6.900 -5.656 1.00 47.78 303 GLY A C 1
ATOM 2400 O O . GLY A 1 303 ? 1.723 -7.150 -6.707 1.00 47.78 303 GLY A O 1
ATOM 2401 N N . VAL A 1 304 ? 1.475 -7.575 -4.544 1.00 47.28 304 VAL A N 1
ATOM 2402 C CA . VAL A 1 304 ? 2.557 -8.590 -4.486 1.00 47.28 304 VAL A CA 1
ATOM 2403 C C . VAL A 1 304 ? 2.118 -9.918 -5.106 1.00 47.28 304 VAL A C 1
ATOM 2405 O O . VAL A 1 304 ? 2.906 -10.585 -5.776 1.00 47.28 304 VAL A O 1
ATOM 2408 N N . SER A 1 305 ? 0.852 -10.309 -4.915 1.00 49.38 305 SER A N 1
ATOM 2409 C CA . SER A 1 305 ? 0.271 -11.473 -5.602 1.00 49.38 305 SER A CA 1
ATOM 2410 C C . SER A 1 305 ? 0.245 -11.254 -7.113 1.00 49.38 305 SER A C 1
ATOM 2412 O O . SER A 1 305 ? 0.663 -12.134 -7.866 1.00 49.38 305 SER A O 1
ATOM 2414 N N . TRP A 1 306 ? -0.193 -10.069 -7.549 1.00 56.00 306 TRP A N 1
ATOM 2415 C CA . TRP A 1 306 ? -0.119 -9.686 -8.949 1.00 56.00 306 TRP A CA 1
ATOM 2416 C C . TRP A 1 306 ? 1.322 -9.595 -9.434 1.00 56.00 306 TRP A C 1
ATOM 2418 O O . TRP A 1 306 ? 1.624 -10.154 -10.471 1.00 56.00 306 TRP A O 1
ATOM 2428 N N . TYR A 1 307 ? 2.244 -8.984 -8.694 1.00 54.59 307 TYR A N 1
ATOM 2429 C CA . TYR A 1 307 ? 3.631 -8.834 -9.135 1.00 54.59 307 TYR A CA 1
ATOM 2430 C C . TYR A 1 307 ? 4.293 -10.188 -9.365 1.00 54.59 307 TYR A C 1
ATOM 2432 O O . TYR A 1 307 ? 4.842 -10.446 -10.432 1.00 54.59 307 TYR A O 1
ATOM 2440 N N . ASN A 1 308 ? 4.137 -11.101 -8.408 1.00 55.94 308 ASN A N 1
ATOM 2441 C CA . ASN A 1 308 ? 4.664 -12.457 -8.516 1.00 55.94 308 ASN A CA 1
ATOM 2442 C C . ASN A 1 308 ? 4.006 -13.280 -9.627 1.00 55.94 308 ASN A C 1
ATOM 2444 O O . ASN A 1 308 ? 4.579 -14.284 -10.039 1.00 55.94 308 ASN A O 1
ATOM 2448 N N . LYS A 1 309 ? 2.804 -12.913 -10.084 1.00 62.38 309 LYS A N 1
ATOM 2449 C CA . LYS A 1 309 ? 2.098 -13.664 -11.121 1.00 62.38 309 LYS A CA 1
ATOM 2450 C C . LYS A 1 309 ? 2.145 -12.988 -12.489 1.00 62.38 309 LYS A C 1
ATOM 2452 O O . LYS A 1 309 ? 2.255 -13.706 -13.457 1.00 62.38 309 LYS A O 1
ATOM 2457 N N . TYR A 1 310 ? 2.147 -11.668 -12.596 1.00 62.44 310 TYR A N 1
ATOM 2458 C CA . TYR A 1 310 ? 1.871 -10.908 -13.820 1.00 62.44 310 TYR A CA 1
ATOM 2459 C C . TYR A 1 310 ? 2.780 -9.692 -14.028 1.00 62.44 310 TYR A C 1
ATOM 2461 O O . TYR A 1 310 ? 2.697 -9.070 -15.085 1.00 62.44 310 TYR A O 1
ATOM 2469 N N . ALA A 1 311 ? 3.684 -9.351 -13.097 1.00 68.12 311 ALA A N 1
ATOM 2470 C CA . ALA A 1 311 ? 4.696 -8.335 -13.404 1.00 68.12 311 ALA A CA 1
ATOM 2471 C C . ALA A 1 311 ? 5.749 -8.854 -14.390 1.00 68.12 311 ALA A C 1
ATOM 2473 O O . ALA A 1 311 ? 6.441 -8.042 -14.989 1.00 68.12 311 ALA A O 1
ATOM 2474 N N . TYR A 1 312 ? 5.864 -10.170 -14.608 1.00 71.25 312 TYR A N 1
ATOM 2475 C CA . TYR A 1 312 ? 6.878 -10.757 -15.491 1.00 71.25 312 TYR A CA 1
ATOM 2476 C C . TYR A 1 312 ? 6.863 -10.215 -16.933 1.00 71.25 312 TYR A C 1
ATOM 2478 O O . TYR A 1 312 ? 7.929 -9.803 -17.395 1.00 71.25 312 TYR A O 1
ATOM 2486 N N . PRO A 1 313 ? 5.716 -10.141 -17.643 1.00 75.88 313 PRO A N 1
ATOM 2487 C CA . PRO A 1 313 ? 5.624 -9.438 -18.924 1.00 75.88 313 PRO A CA 1
ATOM 2488 C C . PRO A 1 313 ? 6.212 -8.023 -18.883 1.00 75.88 313 PRO A C 1
ATOM 2490 O O . PRO A 1 313 ? 7.021 -7.647 -19.733 1.00 75.88 313 PRO A O 1
ATOM 2493 N N . LEU A 1 314 ? 5.848 -7.252 -17.855 1.00 76.00 314 LEU A N 1
ATOM 2494 C CA . LEU A 1 314 ? 6.308 -5.880 -17.680 1.00 76.00 314 LEU A CA 1
ATOM 2495 C C . LEU A 1 314 ? 7.807 -5.828 -17.344 1.00 76.00 314 LEU A C 1
ATOM 2497 O O . LEU A 1 314 ? 8.528 -5.006 -17.896 1.00 76.00 314 LEU A O 1
ATOM 2501 N N . GLU A 1 315 ? 8.317 -6.726 -16.503 1.00 77.12 315 GLU A N 1
ATOM 2502 C CA . GLU A 1 315 ? 9.739 -6.815 -16.164 1.00 77.12 315 GLU A CA 1
ATOM 2503 C C . GLU A 1 315 ? 10.612 -7.180 -17.366 1.00 77.12 315 GLU A C 1
ATOM 2505 O O . GLU A 1 315 ? 11.712 -6.637 -17.521 1.00 77.12 315 GLU A O 1
ATOM 2510 N N . LEU A 1 316 ? 10.127 -8.088 -18.220 1.00 73.25 316 LEU A N 1
ATOM 2511 C CA . LEU A 1 316 ? 10.839 -8.510 -19.422 1.00 73.25 316 LEU A CA 1
ATOM 2512 C C . LEU A 1 316 ? 10.918 -7.363 -20.433 1.00 73.25 316 LEU A C 1
ATOM 2514 O O . LEU A 1 316 ? 11.983 -7.094 -20.988 1.00 73.25 316 LEU A O 1
ATOM 2518 N N . VAL A 1 317 ? 9.816 -6.634 -20.619 1.00 75.56 317 VAL A N 1
ATOM 2519 C CA . VAL A 1 317 ? 9.766 -5.449 -21.486 1.00 75.56 317 VAL A CA 1
ATOM 2520 C C . VAL A 1 317 ? 10.658 -4.323 -20.959 1.00 75.56 317 VAL A C 1
ATOM 2522 O O . VAL A 1 317 ? 11.349 -3.665 -21.736 1.00 75.56 317 VAL A O 1
ATOM 2525 N N . MET A 1 318 ? 10.670 -4.108 -19.644 1.00 76.50 318 MET A N 1
ATOM 2526 C CA . MET A 1 318 ? 11.372 -2.994 -19.000 1.00 76.50 318 MET A CA 1
ATOM 2527 C C . MET A 1 318 ? 12.853 -3.282 -18.698 1.00 76.50 318 MET A C 1
ATOM 2529 O O . MET A 1 318 ? 13.510 -2.449 -18.072 1.00 76.50 318 MET A O 1
ATOM 2533 N N . ASP A 1 319 ? 13.384 -4.437 -19.120 1.00 70.12 319 ASP A N 1
ATOM 2534 C CA . ASP A 1 319 ? 14.750 -4.911 -18.831 1.00 70.12 319 ASP A CA 1
ATOM 2535 C C . ASP A 1 319 ? 15.097 -4.995 -17.341 1.00 70.12 319 ASP A C 1
ATOM 2537 O O . ASP A 1 319 ? 16.264 -4.932 -16.934 1.00 70.12 319 ASP A O 1
ATOM 2541 N N . THR A 1 320 ? 14.078 -5.152 -16.506 1.00 63.75 320 THR A N 1
ATOM 2542 C CA . THR A 1 320 ? 14.224 -5.239 -15.054 1.00 63.75 320 THR A CA 1
ATOM 2543 C C . THR A 1 320 ? 14.177 -6.670 -14.537 1.00 63.75 320 THR A C 1
ATOM 2545 O O . THR A 1 320 ? 14.491 -6.872 -13.361 1.00 63.75 320 THR A O 1
ATOM 2548 N N . ALA A 1 321 ? 13.869 -7.641 -15.405 1.00 60.41 321 ALA A N 1
ATOM 2549 C CA . ALA A 1 321 ? 13.881 -9.060 -15.081 1.00 60.41 321 ALA A CA 1
ATOM 2550 C C . ALA A 1 321 ? 15.266 -9.524 -14.565 1.00 60.41 321 ALA A C 1
ATOM 2552 O O . ALA A 1 321 ? 16.311 -9.070 -15.067 1.00 60.41 321 ALA A O 1
ATOM 2553 N N . PRO A 1 322 ? 15.307 -10.451 -13.586 1.00 60.50 322 PRO A N 1
ATOM 2554 C CA . PRO A 1 322 ? 16.528 -11.136 -13.166 1.00 60.50 322 PRO A CA 1
ATOM 2555 C C . PRO A 1 322 ? 17.325 -11.661 -14.365 1.00 60.50 322 PRO A C 1
ATOM 2557 O O . PRO A 1 322 ? 16.749 -12.084 -15.363 1.00 60.50 322 PRO A O 1
ATOM 2560 N N . LYS A 1 323 ? 18.664 -11.675 -14.272 1.00 60.03 323 LYS A N 1
ATOM 2561 C CA . LYS A 1 323 ? 19.539 -12.137 -15.373 1.00 60.03 323 LYS A CA 1
ATOM 2562 C C . LYS A 1 323 ? 19.185 -13.543 -15.877 1.00 60.03 323 LYS A C 1
ATOM 2564 O O . LYS A 1 323 ? 19.379 -13.816 -17.054 1.00 60.03 323 LYS A O 1
ATOM 2569 N N . GLU A 1 324 ? 18.662 -14.385 -14.993 1.00 52.06 324 GLU A N 1
ATOM 2570 C CA . GLU A 1 324 ? 18.237 -15.767 -15.251 1.00 52.06 324 GLU A CA 1
ATOM 2571 C C . GLU A 1 324 ? 16.949 -15.866 -16.087 1.00 52.06 324 GLU A C 1
ATOM 2573 O O . GLU A 1 324 ? 16.690 -16.906 -16.678 1.00 52.06 324 GLU A O 1
ATOM 2578 N N . LEU A 1 325 ? 16.167 -14.784 -16.170 1.00 56.59 325 LEU A N 1
ATOM 2579 C CA . LEU A 1 325 ? 14.900 -14.699 -16.906 1.00 56.59 325 LEU A CA 1
ATOM 2580 C C . LEU A 1 325 ? 15.020 -13.868 -18.195 1.00 56.59 325 LEU A C 1
ATOM 2582 O O . LEU A 1 325 ? 14.016 -13.486 -18.790 1.00 56.59 325 LEU A O 1
ATOM 2586 N N . LYS A 1 326 ? 16.242 -13.543 -18.636 1.00 63.56 326 LYS A N 1
ATOM 2587 C CA . LYS A 1 326 ? 16.452 -12.738 -19.845 1.00 63.56 326 LYS A CA 1
ATOM 2588 C C . LYS A 1 326 ? 16.295 -13.582 -21.110 1.00 63.56 326 LYS A C 1
ATOM 2590 O O . LYS A 1 326 ? 16.965 -14.597 -21.271 1.00 63.56 326 LYS A O 1
ATOM 2595 N N . GLY A 1 327 ? 15.468 -13.099 -22.035 1.00 67.88 327 GLY A N 1
ATOM 2596 C CA . GLY A 1 327 ? 15.280 -13.669 -23.370 1.00 67.88 327 GLY A CA 1
ATOM 2597 C C . GLY A 1 327 ? 13.937 -14.372 -23.516 1.00 67.88 327 GLY A C 1
ATOM 2598 O O . GLY A 1 327 ? 13.027 -13.817 -24.127 1.00 67.88 327 GLY A O 1
ATOM 2599 N N . VAL A 1 328 ? 13.819 -15.572 -22.945 1.00 75.12 328 VAL A N 1
ATOM 2600 C CA . VAL A 1 328 ? 12.639 -16.433 -23.083 1.00 75.12 328 VAL A CA 1
ATOM 2601 C C . VAL A 1 328 ? 12.187 -16.929 -21.715 1.00 75.12 328 VAL A C 1
ATOM 2603 O O . VAL A 1 328 ? 12.985 -17.502 -20.977 1.00 75.12 328 VAL A O 1
ATOM 2606 N N . VAL A 1 329 ? 10.905 -16.753 -21.400 1.00 81.81 329 VAL A N 1
ATOM 2607 C CA . VAL A 1 329 ? 10.303 -17.198 -20.135 1.00 81.81 329 VAL A CA 1
ATOM 2608 C C . VAL A 1 329 ? 9.050 -18.012 -20.430 1.00 81.81 329 VAL A C 1
ATOM 2610 O O . VAL A 1 329 ? 8.176 -17.552 -21.158 1.00 81.81 329 VAL A O 1
ATOM 2613 N N . GLU A 1 330 ? 8.941 -19.212 -19.860 1.00 81.88 330 GLU A N 1
ATOM 2614 C CA . GLU A 1 330 ? 7.675 -19.951 -19.844 1.00 81.88 330 GLU A CA 1
ATOM 2615 C C . GLU A 1 330 ? 6.832 -19.504 -18.651 1.00 81.88 330 GLU A C 1
ATOM 2617 O O . GLU A 1 330 ? 7.281 -19.527 -17.505 1.00 81.88 330 GLU A O 1
ATOM 2622 N N . TRP A 1 331 ? 5.604 -19.082 -18.925 1.00 78.94 331 TRP A N 1
ATOM 2623 C CA . TRP A 1 331 ? 4.702 -18.517 -17.942 1.00 78.94 331 TRP A CA 1
ATOM 2624 C C . TRP A 1 331 ? 3.247 -18.811 -18.320 1.00 78.94 331 TRP A C 1
ATOM 2626 O O . TRP A 1 331 ? 2.808 -18.512 -19.426 1.00 78.94 331 TRP A O 1
ATOM 2636 N N . ASP A 1 332 ? 2.522 -19.449 -17.400 1.00 79.12 332 ASP A N 1
ATOM 2637 C CA . ASP A 1 332 ? 1.093 -19.785 -17.512 1.00 79.12 332 ASP A CA 1
ATOM 2638 C C . ASP A 1 332 ? 0.685 -20.429 -18.859 1.00 79.12 332 ASP A C 1
ATOM 2640 O O . ASP A 1 332 ? -0.286 -20.050 -19.511 1.00 79.12 332 ASP A O 1
ATOM 2644 N N . GLY A 1 333 ? 1.477 -21.408 -19.314 1.00 84.00 333 GLY A N 1
ATOM 2645 C CA . GLY A 1 333 ? 1.231 -22.133 -20.568 1.00 84.00 333 GLY A CA 1
ATOM 2646 C C . GLY A 1 333 ? 1.677 -21.402 -21.838 1.00 84.00 333 GLY A C 1
ATOM 2647 O O . GLY A 1 333 ? 1.451 -21.912 -22.935 1.00 84.00 333 GLY A O 1
ATOM 2648 N N . TYR A 1 334 ? 2.338 -20.253 -21.706 1.00 88.12 334 TYR A N 1
ATOM 2649 C CA . TYR A 1 334 ? 2.895 -19.477 -22.806 1.00 88.12 334 TYR A CA 1
ATOM 2650 C C . TYR A 1 334 ? 4.410 -19.343 -22.699 1.00 88.12 334 TYR A C 1
ATOM 2652 O O . TYR A 1 334 ? 4.965 -19.127 -21.627 1.00 88.12 334 TYR A O 1
ATOM 2660 N N . ARG A 1 335 ? 5.085 -19.394 -23.841 1.00 89.19 335 ARG A N 1
ATOM 2661 C CA . ARG A 1 335 ? 6.458 -18.939 -24.012 1.00 89.19 335 ARG A CA 1
ATOM 2662 C C . ARG A 1 335 ? 6.428 -17.456 -24.367 1.00 89.19 335 ARG A C 1
ATOM 2664 O O . ARG A 1 335 ? 5.893 -17.082 -25.410 1.00 89.19 335 ARG A O 1
ATOM 2671 N N . MET A 1 336 ? 7.007 -16.630 -23.508 1.00 89.75 336 MET A N 1
ATOM 2672 C CA . MET A 1 336 ? 7.191 -15.197 -23.713 1.00 89.75 336 MET A CA 1
ATOM 2673 C C . MET A 1 336 ? 8.607 -14.931 -24.210 1.00 89.75 336 MET A C 1
ATOM 2675 O O . MET A 1 336 ? 9.567 -15.407 -23.607 1.00 89.75 336 MET A O 1
ATOM 2679 N N . GLU A 1 337 ? 8.745 -14.162 -25.281 1.00 89.25 337 GLU A N 1
ATOM 2680 C CA . GLU A 1 337 ? 10.031 -13.780 -25.856 1.00 89.25 337 GLU A CA 1
ATOM 2681 C C . GLU A 1 337 ? 10.077 -12.274 -26.097 1.00 89.25 337 GLU A C 1
ATOM 2683 O O . GLU A 1 337 ? 9.165 -11.700 -26.692 1.00 89.25 337 GLU A O 1
ATOM 2688 N N . LYS A 1 338 ? 11.150 -11.628 -25.638 1.00 88.75 338 LYS A N 1
ATOM 2689 C CA . LYS A 1 338 ? 11.406 -10.225 -25.964 1.00 88.75 338 LYS A CA 1
ATOM 2690 C C . LYS A 1 338 ? 12.145 -10.148 -27.296 1.00 88.75 338 LYS A C 1
ATOM 2692 O O . LYS A 1 338 ? 13.279 -10.610 -27.400 1.00 88.75 338 LYS A O 1
ATOM 2697 N N . VAL A 1 339 ? 11.522 -9.518 -28.281 1.00 89.25 339 VAL A N 1
ATOM 2698 C CA . VAL A 1 339 ? 12.102 -9.231 -29.592 1.00 89.25 339 VAL A CA 1
ATOM 2699 C C . VAL A 1 339 ? 12.344 -7.728 -29.683 1.00 89.25 339 VAL A C 1
ATOM 2701 O O . VAL A 1 339 ? 11.422 -6.931 -29.515 1.00 89.25 339 VAL A O 1
ATOM 2704 N N . GLU A 1 340 ? 13.593 -7.330 -29.909 1.00 87.75 340 GLU A N 1
ATOM 2705 C CA . GLU A 1 340 ? 13.949 -5.930 -30.142 1.00 87.75 340 GLU A CA 1
ATOM 2706 C C . GLU A 1 340 ? 14.155 -5.699 -31.636 1.00 87.75 340 GLU A C 1
ATOM 2708 O O . GLU A 1 340 ? 15.012 -6.327 -32.256 1.00 87.75 340 GLU A O 1
ATOM 2713 N N . GLU A 1 341 ? 13.380 -4.777 -32.197 1.00 89.50 341 GLU A N 1
ATOM 2714 C CA . GLU A 1 341 ? 13.500 -4.325 -33.581 1.00 89.50 341 GLU A CA 1
ATOM 2715 C C . GLU A 1 341 ? 13.800 -2.820 -33.595 1.00 89.50 341 GLU A C 1
ATOM 2717 O O . GLU A 1 341 ? 13.759 -2.133 -32.567 1.00 89.50 341 GLU A O 1
ATOM 2722 N N . GLU A 1 342 ? 14.174 -2.277 -34.752 1.00 89.75 342 GLU A N 1
ATOM 2723 C CA . GLU A 1 342 ? 14.552 -0.869 -34.845 1.00 89.75 342 GLU A CA 1
ATOM 2724 C C . GLU A 1 342 ? 13.378 0.045 -34.446 1.00 89.75 342 GLU A C 1
ATOM 2726 O O . GLU A 1 342 ? 12.380 0.174 -35.148 1.00 89.75 342 GLU A O 1
ATOM 2731 N N . GLY A 1 343 ? 13.500 0.679 -33.275 1.00 87.19 343 GLY A N 1
ATOM 2732 C CA . GLY A 1 343 ? 12.498 1.601 -32.735 1.00 87.19 343 GLY A CA 1
ATOM 2733 C C . GLY A 1 343 ? 11.396 0.957 -31.886 1.00 87.19 343 GLY A C 1
ATOM 2734 O O . GLY A 1 343 ? 10.672 1.692 -31.210 1.00 87.19 343 GLY A O 1
ATOM 2735 N N . THR A 1 344 ? 11.302 -0.372 -31.820 1.00 90.81 344 THR A N 1
ATOM 2736 C CA . THR A 1 344 ? 10.249 -1.086 -31.081 1.00 90.81 344 THR A CA 1
ATOM 2737 C C . THR A 1 344 ? 10.794 -2.213 -30.204 1.00 90.81 344 THR A C 1
ATOM 2739 O O . THR A 1 344 ? 11.844 -2.803 -30.449 1.00 90.81 344 THR A O 1
ATOM 2742 N N . VAL A 1 345 ? 10.069 -2.496 -29.128 1.00 89.81 345 VAL A N 1
ATOM 2743 C CA . VAL A 1 345 ? 10.229 -3.704 -28.319 1.00 89.81 345 VAL A CA 1
ATOM 2744 C C . VAL A 1 345 ? 8.911 -4.453 -28.404 1.00 89.81 345 VAL A C 1
ATOM 2746 O O . VAL A 1 345 ? 7.858 -3.881 -28.124 1.00 89.81 345 VAL A O 1
ATOM 2749 N N . THR A 1 346 ? 8.974 -5.721 -28.789 1.00 90.81 346 THR A N 1
ATOM 2750 C CA . THR A 1 346 ? 7.817 -6.605 -28.896 1.00 90.81 346 THR A CA 1
ATOM 2751 C C . THR A 1 346 ? 7.961 -7.742 -27.902 1.00 90.81 346 THR A C 1
ATOM 2753 O O . THR A 1 346 ? 8.972 -8.441 -27.881 1.00 90.81 346 THR A O 1
ATOM 2756 N N . LEU A 1 347 ? 6.941 -7.941 -27.075 1.00 91.12 347 LEU A N 1
ATOM 2757 C CA . LEU A 1 347 ? 6.803 -9.125 -26.245 1.00 91.12 347 LEU A CA 1
ATOM 2758 C C . LEU A 1 347 ? 5.917 -10.131 -26.980 1.00 91.12 347 LEU A C 1
ATOM 2760 O O . LEU A 1 347 ? 4.707 -9.932 -27.093 1.00 91.12 347 LEU A O 1
ATOM 2764 N N . ARG A 1 348 ? 6.531 -11.190 -27.504 1.00 92.31 348 ARG A N 1
ATOM 2765 C CA . ARG A 1 348 ? 5.861 -12.255 -28.248 1.00 92.31 348 ARG A CA 1
ATOM 2766 C C . ARG A 1 348 ? 5.415 -13.362 -27.312 1.00 92.31 348 ARG A C 1
ATOM 2768 O O . ARG A 1 348 ? 6.236 -13.963 -26.624 1.00 92.31 348 ARG A O 1
ATOM 2775 N N . PHE A 1 349 ? 4.129 -13.674 -27.342 1.00 93.25 349 PHE A N 1
ATOM 2776 C CA . PHE A 1 349 ? 3.513 -14.776 -26.618 1.00 93.25 349 PHE A CA 1
ATOM 2777 C C . PHE A 1 349 ? 3.228 -15.911 -27.593 1.00 93.25 349 PHE A C 1
ATOM 2779 O O . PHE A 1 349 ? 2.458 -15.752 -28.537 1.00 93.25 349 PHE A O 1
ATOM 2786 N N . THR A 1 350 ? 3.830 -17.072 -27.353 1.00 92.75 350 THR A N 1
ATOM 2787 C CA . THR A 1 350 ? 3.593 -18.296 -28.127 1.00 92.75 350 THR A CA 1
ATOM 2788 C C . THR A 1 350 ? 3.035 -19.371 -27.198 1.00 92.75 350 THR A C 1
ATOM 2790 O O . THR A 1 350 ? 3.691 -19.675 -26.203 1.00 92.75 350 THR A O 1
ATOM 2793 N N . PRO A 1 351 ? 1.864 -19.967 -27.471 1.00 90.62 351 PRO A N 1
ATOM 2794 C CA . PRO A 1 351 ? 1.350 -21.070 -26.665 1.00 90.62 351 PRO A CA 1
ATOM 2795 C C . PRO A 1 351 ? 2.366 -22.219 -26.602 1.00 90.62 351 PRO A C 1
ATOM 2797 O O . PRO A 1 351 ? 2.915 -22.631 -27.627 1.00 90.62 351 PRO A O 1
ATOM 2800 N N . CYS A 1 352 ? 2.630 -22.757 -25.412 1.00 86.88 352 CYS A N 1
ATOM 2801 C CA . CYS A 1 352 ? 3.441 -23.964 -25.287 1.00 86.88 352 CYS A CA 1
ATOM 2802 C C . CYS A 1 352 ? 2.646 -25.159 -25.840 1.00 86.88 352 CYS A C 1
ATOM 2804 O O . CYS A 1 352 ? 1.452 -25.282 -25.577 1.00 86.88 352 CYS A O 1
ATOM 2806 N N . ALA A 1 353 ? 3.290 -26.095 -26.547 1.00 68.94 353 ALA A N 1
ATOM 2807 C CA . ALA A 1 353 ? 2.626 -27.285 -27.113 1.00 68.94 353 ALA A CA 1
ATOM 2808 C C . ALA A 1 353 ? 1.904 -28.164 -26.059 1.00 68.94 353 ALA A C 1
ATOM 2810 O O . ALA A 1 353 ? 1.040 -28.979 -26.375 1.00 68.94 353 ALA A O 1
ATOM 2811 N N . THR A 1 354 ? 2.235 -28.001 -24.777 1.00 54.19 354 THR A N 1
ATOM 2812 C CA . THR A 1 354 ? 1.554 -28.619 -23.630 1.00 54.19 354 THR A CA 1
ATOM 2813 C C . THR A 1 354 ? 0.259 -27.907 -23.206 1.00 54.19 354 THR A C 1
ATOM 2815 O O . THR A 1 354 ? -0.583 -28.541 -22.567 1.00 54.19 354 THR A O 1
ATOM 2818 N N . ALA A 1 355 ? 0.046 -26.642 -23.583 1.00 49.00 355 ALA A N 1
ATOM 2819 C CA . ALA A 1 355 ? -1.157 -25.866 -23.265 1.00 49.00 355 ALA A CA 1
ATOM 2820 C C . ALA A 1 355 ? -2.389 -26.311 -24.078 1.00 49.00 355 ALA A C 1
ATOM 2822 O O . ALA A 1 355 ? -3.496 -26.320 -23.535 1.00 49.00 355 ALA A O 1
ATOM 2823 N N . GLU A 1 356 ? -2.206 -26.820 -25.306 1.00 43.84 356 GLU A N 1
ATOM 2824 C CA . GLU A 1 356 ? -3.286 -27.430 -26.112 1.00 43.84 356 GLU A CA 1
ATOM 2825 C C . GLU A 1 356 ? -3.967 -28.619 -25.402 1.00 43.84 356 GLU A C 1
ATOM 2827 O O . GLU A 1 356 ? -5.153 -28.889 -25.611 1.00 43.84 356 GLU A O 1
ATOM 2832 N N . LYS A 1 357 ? -3.250 -29.324 -24.511 1.00 43.66 357 LYS A N 1
ATOM 2833 C CA . LYS A 1 357 ? -3.814 -30.420 -23.701 1.00 43.66 357 LYS A CA 1
ATOM 2834 C C . LYS A 1 357 ? -4.478 -29.956 -22.401 1.00 43.66 357 LYS A C 1
ATOM 2836 O O . LYS A 1 357 ? -5.305 -30.693 -21.866 1.00 43.66 357 LYS A O 1
ATOM 2841 N N . ALA A 1 358 ? -4.124 -28.782 -21.880 1.00 45.41 358 ALA A N 1
ATOM 2842 C CA . ALA A 1 358 ? -4.680 -28.250 -20.634 1.00 45.41 358 ALA A CA 1
ATOM 2843 C C . ALA A 1 358 ? -5.980 -27.461 -20.869 1.00 45.41 358 ALA A C 1
ATOM 2845 O O . ALA A 1 358 ? -6.927 -27.624 -20.104 1.00 45.41 358 ALA A O 1
ATOM 2846 N N . LEU A 1 359 ? -6.064 -26.698 -21.966 1.00 44.28 359 LEU A N 1
ATOM 2847 C CA . LEU A 1 359 ? -7.252 -25.915 -22.342 1.00 44.28 359 LEU A CA 1
ATOM 2848 C C . LEU A 1 359 ? -8.442 -26.785 -22.795 1.00 44.28 359 LEU A C 1
ATOM 2850 O O . LEU A 1 359 ? -9.588 -26.360 -22.694 1.00 44.28 359 LEU A O 1
ATOM 2854 N N . ASN A 1 360 ? -8.192 -28.034 -23.207 1.00 40.19 360 ASN A N 1
ATOM 2855 C CA . ASN A 1 360 ? -9.230 -29.024 -23.530 1.00 40.19 360 ASN A CA 1
ATOM 2856 C C . ASN A 1 360 ? -9.798 -29.768 -22.306 1.00 40.19 360 ASN A C 1
ATOM 2858 O O . ASN A 1 360 ? -10.655 -30.642 -22.452 1.00 40.19 360 ASN A O 1
ATOM 2862 N N . LYS A 1 361 ? -9.357 -29.441 -21.085 1.00 37.19 361 LYS A N 1
ATOM 2863 C CA . LYS A 1 361 ? -10.067 -29.860 -19.875 1.00 37.19 361 LYS A CA 1
ATOM 2864 C C . LYS A 1 361 ? -11.116 -28.808 -19.551 1.00 37.19 361 LYS A C 1
ATOM 2866 O O . LYS A 1 361 ? -10.864 -27.867 -18.809 1.00 37.19 361 LYS A O 1
ATOM 2871 N N . THR A 1 362 ? -12.299 -29.001 -20.128 1.00 31.30 362 THR A N 1
ATOM 2872 C CA . THR A 1 362 ? -13.565 -28.400 -19.695 1.00 31.30 362 THR A CA 1
ATOM 2873 C C . THR A 1 362 ? -13.571 -28.221 -18.172 1.00 31.30 362 THR A C 1
ATOM 2875 O O . THR A 1 362 ? -13.313 -29.208 -17.472 1.00 31.30 362 THR A O 1
ATOM 2878 N N . PRO A 1 363 ? -13.892 -27.039 -17.616 1.00 29.52 363 PRO A N 1
ATOM 2879 C CA . PRO A 1 363 ? -14.248 -26.984 -16.211 1.00 29.52 363 PRO A CA 1
ATOM 2880 C C . PRO A 1 363 ? -15.520 -27.826 -16.053 1.00 29.52 363 PRO A C 1
ATOM 2882 O O . PRO A 1 363 ? -16.574 -27.500 -16.603 1.00 29.52 363 PRO A O 1
ATOM 2885 N N . CYS A 1 364 ? -15.409 -28.969 -15.371 1.00 26.61 364 CYS A N 1
ATOM 2886 C CA . CYS A 1 364 ? -16.593 -29.603 -14.808 1.00 26.61 364 CYS A CA 1
ATOM 2887 C C . CYS A 1 364 ? -17.255 -28.573 -13.888 1.00 26.61 364 CYS A C 1
ATOM 2889 O O . CYS 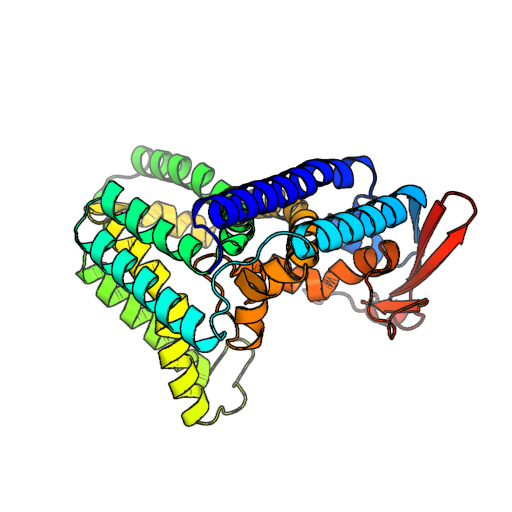A 1 364 ? -16.560 -27.922 -13.109 1.00 26.61 364 CYS A O 1
ATOM 2891 N N . LYS A 1 365 ? -18.563 -28.408 -14.100 1.00 29.12 365 LYS A N 1
ATOM 2892 C CA . LYS A 1 365 ? -19.455 -27.444 -13.450 1.00 29.12 365 LYS A CA 1
ATOM 2893 C C . LYS A 1 365 ? -19.279 -27.344 -11.943 1.00 29.12 365 LYS A C 1
ATOM 2895 O O . LYS A 1 365 ? -19.075 -28.407 -11.315 1.00 29.12 365 LYS A O 1
#

Foldseek 3Di:
DPPPVLQVVLLVVLLVLLVVLLVVPLCVCVVFFDLLQQFVVVVVVVVLVQAKDKTKTFLVVLVVNVVSLVVSLVSNVPGDDPDPDDLVRLVVQLLVLLVQLLVQLLVLDPVSNVVSLCSNCVSQVLQVNLQVLLVCCCVQQPCPLVVPQLVVLVVVCVVPDDVVVFDKDFLDPVVLVVVVVVVVVVVVVVQQADPVGGDDHDDPVVVVVCVVLVCSAPVSVSSNVSSNRGGDIHGVPSVVVCVVVVRSVVVSVVRVSSCLVSLVSSVSSCPRPSNVSRFQVQCVVPAQGTRNRSSSNHDVPVNVVCCVQNCLLVCQSSVNDDPVCHAWDDHPQWIWGWDDDVRMIMTITHGHPVVVVVSPPDPDD